Protein AF-0000000066544404 (afdb_homodimer)

Structure (mmCIF, N/CA/C/O backbone):
data_AF-0000000066544404-model_v1
#
loop_
_entity.id
_entity.type
_entity.pdbx_description
1 polymer 'LTO1 maturation factor of ABCE1'
#
loop_
_atom_site.group_PDB
_atom_site.id
_atom_site.type_symbol
_atom_site.label_atom_id
_atom_site.label_alt_id
_atom_site.label_comp_id
_atom_site.label_asym_id
_atom_site.label_entity_id
_atom_site.label_seq_id
_atom_site.pdbx_PDB_ins_code
_atom_site.Cartn_x
_atom_site.Cartn_y
_atom_site.Cartn_z
_atom_site.occupancy
_atom_site.B_iso_or_equiv
_atom_site.auth_seq_id
_atom_site.auth_comp_id
_atom_site.auth_asym_id
_atom_site.auth_atom_id
_atom_site.pdbx_PDB_model_num
ATOM 1 N N . MET A 1 1 ? -12.312 60.094 25.25 1 59.5 1 MET A N 1
ATOM 2 C CA . MET A 1 1 ? -13.148 58.938 24.984 1 59.5 1 MET A CA 1
ATOM 3 C C . MET A 1 1 ? -12.906 58.375 23.594 1 59.5 1 MET A C 1
ATOM 5 O O . MET A 1 1 ? -12.711 57.156 23.422 1 59.5 1 MET A O 1
ATOM 9 N N . ALA A 1 2 ? -12.766 59.25 22.656 1 73.56 2 ALA A N 1
ATOM 10 C CA . ALA A 1 2 ? -12.586 58.812 21.281 1 73.56 2 ALA A CA 1
ATOM 11 C C . ALA A 1 2 ? -11.188 58.281 21.047 1 73.56 2 ALA A C 1
ATOM 13 O O . ALA A 1 2 ? -11.016 57.25 20.359 1 73.56 2 ALA A O 1
ATOM 14 N N . MET A 1 3 ? -10.242 58.844 21.719 1 72.19 3 MET A N 1
ATOM 15 C CA . MET A 1 3 ? -8.852 58.438 21.531 1 72.19 3 MET A CA 1
ATOM 16 C C . MET A 1 3 ? -8.609 57.062 22.109 1 72.19 3 MET A C 1
ATOM 18 O O . MET A 1 3 ? -7.902 56.25 21.516 1 72.19 3 MET A O 1
ATOM 22 N N . GLU A 1 4 ? -9.32 56.844 23.266 1 67.94 4 GLU A N 1
ATOM 23 C CA . GLU A 1 4 ? -9.188 55.531 23.922 1 67.94 4 GLU A CA 1
ATOM 24 C C . GLU A 1 4 ? -9.781 54.438 23.062 1 67.94 4 GLU A C 1
ATOM 26 O O . GLU A 1 4 ? -9.219 53.344 22.969 1 67.94 4 GLU A O 1
ATOM 31 N N . GLN A 1 5 ? -10.859 54.781 22.438 1 73 5 GLN A N 1
ATOM 32 C CA . GLN A 1 5 ? -11.508 53.812 21.578 1 73 5 GLN A CA 1
ATOM 33 C C . GLN A 1 5 ? -10.641 53.5 20.359 1 73 5 GLN A C 1
ATOM 35 O O . GLN A 1 5 ? -10.57 52.344 19.938 1 73 5 GLN A O 1
ATOM 40 N N . ASP A 1 6 ? -9.961 54.531 19.859 1 74.56 6 ASP A N 1
ATOM 41 C CA . ASP A 1 6 ? -9.117 54.375 18.688 1 74.56 6 ASP A CA 1
ATOM 42 C C . ASP A 1 6 ? -7.926 53.469 19 1 74.56 6 ASP A C 1
ATOM 44 O O . ASP A 1 6 ? -7.582 52.594 18.203 1 74.56 6 ASP A O 1
ATOM 48 N N . ILE A 1 7 ? -7.363 53.625 20.234 1 73.19 7 ILE A N 1
ATOM 49 C CA . ILE A 1 7 ? -6.195 52.844 20.625 1 73.19 7 ILE A CA 1
ATOM 50 C C . ILE A 1 7 ? -6.602 51.375 20.859 1 73.19 7 ILE A C 1
ATOM 52 O O . ILE A 1 7 ? -5.879 50.469 20.469 1 73.19 7 ILE A O 1
ATOM 56 N N . PHE A 1 8 ? -7.809 51.219 21.469 1 74 8 PHE A N 1
ATOM 57 C CA . PHE A 1 8 ? -8.312 49.875 21.719 1 74 8 PHE A CA 1
ATOM 58 C C . PHE A 1 8 ? -8.555 49.156 20.406 1 74 8 PHE A C 1
ATOM 60 O O . PHE A 1 8 ? -8.164 47.969 20.25 1 74 8 PHE A O 1
ATOM 67 N N . ASP A 1 9 ? -9.203 49.844 19.438 1 78.06 9 ASP A N 1
ATOM 68 C CA . ASP A 1 9 ? -9.484 49.25 18.141 1 78.06 9 ASP A CA 1
ATOM 69 C C . ASP A 1 9 ? -8.188 48.875 17.422 1 78.06 9 ASP A C 1
ATOM 71 O O . ASP A 1 9 ? -8.109 47.812 16.781 1 78.06 9 ASP A O 1
ATOM 75 N N . ALA A 1 10 ? -7.188 49.75 17.531 1 74.31 10 ALA A N 1
ATOM 76 C CA . ALA A 1 10 ? -5.895 49.531 1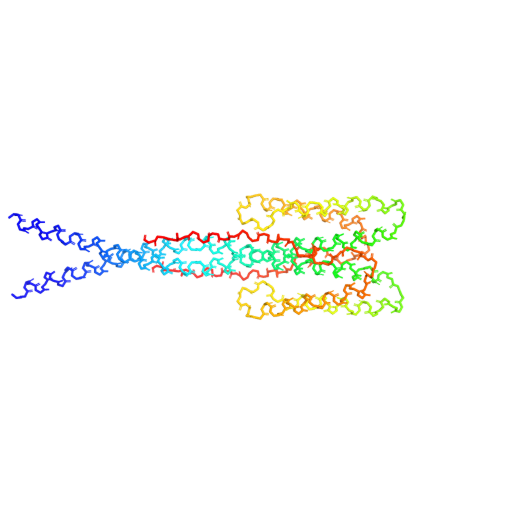6.891 1 74.31 10 ALA A CA 1
ATOM 77 C C . ALA A 1 10 ? -5.203 48.312 17.484 1 74.31 10 ALA A C 1
ATOM 79 O O . ALA A 1 10 ? -4.605 47.5 16.75 1 74.31 10 ALA A O 1
ATOM 80 N N . VAL A 1 11 ? -5.328 48.156 18.828 1 75.62 11 VAL A N 1
ATOM 81 C CA . VAL A 1 11 ? -4.691 47.031 19.531 1 75.62 11 VAL A CA 1
ATOM 82 C C . VAL A 1 11 ? -5.402 45.75 19.172 1 75.62 11 VAL A C 1
ATOM 84 O O . VAL A 1 11 ? -4.754 44.719 18.906 1 75.62 11 VAL A O 1
ATOM 87 N N . VAL A 1 12 ? -6.777 45.844 19.125 1 75.06 12 VAL A N 1
ATOM 88 C CA . VAL A 1 12 ? -7.566 44.656 18.828 1 75.06 12 VAL A CA 1
ATOM 89 C C . VAL A 1 12 ? -7.281 44.188 17.391 1 75.06 12 VAL A C 1
ATOM 91 O O . VAL A 1 12 ? -7.125 43 17.125 1 75.06 12 VAL A O 1
ATOM 94 N N . MET A 1 13 ? -7.172 45.156 16.406 1 80.38 13 MET A N 1
ATOM 95 C CA . MET A 1 13 ? -6.871 44.844 15.008 1 80.38 13 MET A CA 1
ATOM 96 C C . MET A 1 13 ? -5.484 44.219 14.875 1 80.38 13 MET A C 1
ATOM 98 O O . MET A 1 13 ? -5.285 43.281 14.086 1 80.38 13 MET A O 1
ATOM 102 N N . ALA A 1 14 ? -4.551 44.781 15.648 1 79 14 ALA A N 1
ATOM 103 C CA . ALA A 1 14 ? -3.195 44.219 15.648 1 79 14 ALA A CA 1
ATOM 104 C C . ALA A 1 14 ? -3.18 42.781 16.188 1 79 14 ALA A C 1
ATOM 106 O O . ALA A 1 14 ? -2.512 41.906 15.633 1 79 14 ALA A O 1
ATOM 107 N N . ASP A 1 15 ? -3.914 42.562 17.328 1 79 15 ASP A N 1
ATOM 108 C CA . ASP A 1 15 ? -4.016 41.219 17.938 1 79 15 ASP A CA 1
ATOM 109 C C . ASP A 1 15 ? -4.574 40.219 16.938 1 79 15 ASP A C 1
ATOM 111 O O . ASP A 1 15 ? -4.07 39.094 16.828 1 79 15 ASP A O 1
ATOM 115 N N . GLU A 1 16 ? -5.594 40.625 16.219 1 82.69 16 GLU A N 1
ATOM 116 C CA . GLU A 1 16 ? -6.195 39.75 15.219 1 82.69 16 GLU A CA 1
ATOM 117 C C . GLU A 1 16 ? -5.211 39.438 14.094 1 82.69 16 GLU A C 1
ATOM 119 O O . GLU A 1 16 ? -5.16 38.312 13.602 1 82.69 16 GLU A O 1
ATOM 124 N N . ARG A 1 17 ? -4.496 40.469 13.648 1 83.25 17 ARG A N 1
ATOM 125 C CA . ARG A 1 17 ? -3.51 40.281 12.586 1 83.25 17 ARG A CA 1
ATOM 126 C C . ARG A 1 17 ? -2.412 39.344 13.031 1 83.25 17 ARG A C 1
ATOM 128 O O . ARG A 1 17 ? -2.025 38.438 12.273 1 83.25 17 ARG A O 1
ATOM 135 N N . PHE A 1 18 ? -1.938 39.5 14.305 1 83.62 18 PHE A N 1
ATOM 136 C CA . PHE A 1 18 ? -0.887 38.625 14.82 1 83.62 18 PHE A CA 1
ATOM 137 C C . PHE A 1 18 ? -1.399 37.219 15.008 1 83.62 18 PHE A C 1
ATOM 139 O O . PHE A 1 18 ? -0.676 36.25 14.75 1 83.62 18 PHE A O 1
ATOM 146 N N . HIS A 1 19 ? -2.605 37.219 15.586 1 88 19 HIS A N 1
ATOM 147 C CA . HIS A 1 19 ? -3.223 35.875 15.672 1 88 19 HIS A CA 1
ATOM 148 C C . HIS A 1 19 ? -3.289 35.219 14.305 1 88 19 HIS A C 1
ATOM 150 O O . HIS A 1 19 ? -2.967 34.031 14.172 1 88 19 HIS A O 1
ATOM 156 N N . GLY A 1 20 ? -3.752 35.938 13.211 1 90.44 20 GLY A N 1
ATOM 157 C CA . GLY A 1 20 ? -3.857 35.406 11.859 1 90.44 20 GLY A CA 1
ATOM 158 C C . GLY A 1 20 ? -2.527 34.938 11.289 1 90.44 20 GLY A C 1
ATOM 159 O O . GLY A 1 20 ? -2.447 33.875 10.664 1 90.44 20 GLY A O 1
ATOM 160 N N . GLU A 1 21 ? -1.491 35.812 11.492 1 88.5 21 GLU A N 1
ATOM 161 C CA . GLU A 1 21 ? -0.153 35.438 11.047 1 88.5 21 GLU A CA 1
ATOM 162 C C . GLU A 1 21 ? 0.321 34.156 11.727 1 88.5 21 GLU A C 1
ATOM 164 O O . GLU A 1 21 ? 0.878 33.281 11.078 1 88.5 21 GLU A O 1
ATOM 169 N N . GLY A 1 22 ? 0.165 34.125 13.094 1 88.75 22 GLY A N 1
ATOM 170 C CA . GLY A 1 22 ? 0.485 32.906 13.828 1 88.75 22 GLY A CA 1
ATOM 171 C C . GLY A 1 22 ? -0.279 31.703 13.336 1 88.75 22 GLY A C 1
ATOM 172 O O . GLY A 1 22 ? 0.3 30.625 13.164 1 88.75 22 GLY A O 1
ATOM 173 N N . TYR A 1 23 ? -1.589 31.875 13.148 1 91.69 23 TYR A N 1
ATOM 174 C CA . TYR A 1 23 ? -2.434 30.797 12.641 1 91.69 23 TYR A CA 1
ATOM 175 C C . TYR A 1 23 ? -1.904 30.266 11.32 1 91.69 23 TYR A C 1
ATOM 177 O O . TYR A 1 23 ? -1.785 29.047 11.133 1 91.69 23 TYR A O 1
ATOM 185 N N . GLN A 1 24 ? -1.574 31.109 10.344 1 92.25 24 GLN A N 1
ATOM 186 C CA . GLN A 1 24 ? -1.102 30.719 9.016 1 92.25 24 GLN A CA 1
ATOM 187 C C . GLN A 1 24 ? 0.23 29.984 9.109 1 92.25 24 GLN A C 1
ATOM 189 O O . GLN A 1 24 ? 0.432 28.969 8.43 1 92.25 24 GLN A O 1
ATOM 194 N N . GLU A 1 25 ? 1.127 30.547 9.898 1 91.38 25 GLU A N 1
ATOM 195 C CA . GLU A 1 25 ? 2.412 29.891 10.109 1 91.38 25 GLU A CA 1
ATOM 196 C C . GLU A 1 25 ? 2.225 28.5 10.703 1 91.38 25 GLU A C 1
ATOM 198 O O . GLU A 1 25 ? 2.834 27.531 10.242 1 91.38 25 GLU A O 1
ATOM 203 N N . GLY A 1 26 ? 1.441 28.406 11.758 1 90.75 26 GLY A N 1
ATOM 204 C CA . GLY A 1 26 ? 1.146 27.125 12.367 1 90.75 26 GLY A CA 1
ATOM 205 C C . GLY A 1 26 ? 0.49 26.156 11.406 1 90.75 26 GLY A C 1
ATOM 206 O O . GLY A 1 26 ? 0.857 24.969 11.359 1 90.75 26 GLY A O 1
ATOM 207 N N . TYR A 1 27 ? -0.433 26.656 10.703 1 91.88 27 TYR A N 1
ATOM 208 C CA . TYR A 1 27 ? -1.156 25.828 9.742 1 91.88 27 TYR A CA 1
ATOM 209 C C . TYR A 1 27 ? -0.207 25.234 8.711 1 91.88 27 TYR A C 1
ATOM 211 O O . TYR A 1 27 ? -0.283 24.031 8.406 1 91.88 27 TYR A O 1
ATOM 219 N N . GLU A 1 28 ? 0.674 26 8.102 1 92.69 28 GLU A N 1
ATOM 220 C CA . GLU A 1 28 ? 1.61 25.531 7.074 1 92.69 28 GLU A CA 1
ATOM 221 C C . GLU A 1 28 ? 2.572 24.5 7.633 1 92.69 28 GLU A C 1
ATOM 223 O O . GLU A 1 28 ? 2.797 23.453 7.012 1 92.69 28 GLU A O 1
ATOM 228 N N . GLU A 1 29 ? 3.094 24.797 8.789 1 91.56 29 GLU A N 1
ATOM 229 C CA . GLU A 1 29 ? 4.012 23.844 9.414 1 91.56 29 GLU A CA 1
ATOM 230 C C . GLU A 1 29 ? 3.293 22.562 9.812 1 91.56 29 GLU A C 1
ATOM 232 O O . GLU A 1 29 ? 3.803 21.453 9.586 1 91.56 29 GLU A O 1
ATOM 237 N N . GLY A 1 30 ? 2.164 22.734 10.445 1 89.69 30 GLY A N 1
ATOM 238 C CA . GLY A 1 30 ? 1.372 21.562 10.805 1 89.69 30 GLY A CA 1
ATOM 239 C C . GLY A 1 30 ? 0.978 20.719 9.617 1 89.69 30 GLY A C 1
ATOM 240 O O . GLY A 1 30 ? 1.085 19.5 9.656 1 89.69 30 GLY A O 1
ATOM 241 N N . SER A 1 31 ? 0.561 21.422 8.625 1 91.75 31 SER A N 1
ATOM 242 C CA . SER A 1 31 ? 0.156 20.719 7.402 1 91.75 31 SER A CA 1
ATOM 243 C C . SER A 1 31 ? 1.315 19.938 6.801 1 91.75 31 SER A C 1
ATOM 245 O O . SER A 1 31 ? 1.154 18.781 6.422 1 91.75 31 SER A O 1
ATOM 247 N N . SER A 1 32 ? 2.438 20.578 6.703 1 92.38 32 SER A N 1
ATOM 248 C CA . SER A 1 32 ? 3.613 19.953 6.109 1 92.38 32 SER A CA 1
ATOM 249 C C . SER A 1 32 ? 4.031 18.703 6.891 1 92.38 32 SER A C 1
ATOM 251 O O . SER A 1 32 ? 4.242 17.641 6.309 1 92.38 32 SER A O 1
ATOM 253 N N . LEU A 1 33 ? 4.047 18.797 8.156 1 90.31 33 LEU A N 1
ATOM 254 C CA . LEU A 1 33 ? 4.434 17.672 9.008 1 90.31 33 LEU A CA 1
ATOM 255 C C . 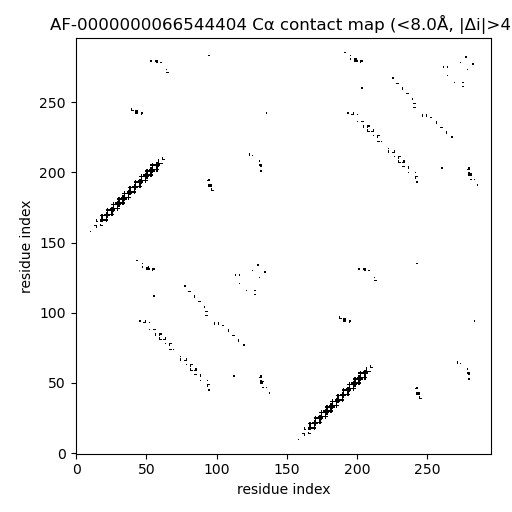LEU A 1 33 ? 3.357 16.594 8.992 1 90.31 33 LEU A C 1
ATOM 257 O O . LEU A 1 33 ? 3.672 15.406 8.977 1 90.31 33 LEU A O 1
ATOM 261 N N . GLY A 1 34 ? 2.166 17.094 9.055 1 89.62 34 GLY A N 1
ATOM 262 C CA . GLY A 1 34 ? 1.053 16.156 8.992 1 89.62 34 GLY A CA 1
ATOM 263 C C . GLY A 1 34 ? 1.04 15.328 7.723 1 89.62 34 GLY A C 1
ATOM 264 O O . GLY A 1 34 ? 0.81 14.117 7.766 1 89.62 34 GLY A O 1
ATOM 265 N N . ILE A 1 35 ? 1.286 15.93 6.648 1 90.19 35 ILE A N 1
ATOM 266 C CA . ILE A 1 35 ? 1.298 15.25 5.359 1 90.19 35 ILE A CA 1
ATOM 267 C C . ILE A 1 35 ? 2.365 14.156 5.363 1 90.19 35 ILE A C 1
ATOM 269 O O . ILE A 1 35 ? 2.113 13.031 4.922 1 90.19 35 ILE A O 1
ATOM 273 N N . VAL A 1 36 ? 3.539 14.469 5.84 1 90.44 36 VAL A N 1
ATOM 274 C CA . VAL A 1 36 ? 4.648 13.523 5.875 1 90.44 36 VAL A CA 1
ATOM 275 C C . VAL A 1 36 ? 4.297 12.344 6.777 1 90.44 36 VAL A C 1
ATOM 277 O O . VAL A 1 36 ? 4.488 11.188 6.402 1 90.44 36 VAL A O 1
ATOM 280 N N . GLU A 1 37 ? 3.801 12.68 7.887 1 89.31 37 GLU A N 1
ATOM 281 C CA . GLU A 1 37 ? 3.4 11.633 8.828 1 89.31 37 GLU A CA 1
ATOM 282 C C . GLU A 1 37 ? 2.295 10.766 8.234 1 89.31 37 GLU A C 1
ATOM 284 O O . GLU A 1 37 ? 2.365 9.531 8.305 1 89.31 37 GLU A O 1
ATOM 289 N N . GLY A 1 38 ? 1.308 11.359 7.727 1 89.88 38 GLY A N 1
ATOM 290 C CA . GLY A 1 38 ? 0.218 10.633 7.094 1 89.88 38 GLY A CA 1
ATOM 291 C C . GLY A 1 38 ? 0.676 9.742 5.953 1 89.88 38 GLY A C 1
ATOM 292 O O . GLY A 1 38 ? 0.226 8.602 5.828 1 89.88 38 GLY A O 1
ATOM 293 N N . LYS A 1 39 ? 1.52 10.266 5.207 1 91.19 39 LYS A N 1
ATOM 294 C CA . LYS A 1 39 ? 2.039 9.523 4.066 1 91.19 39 LYS A CA 1
ATOM 295 C C . LYS A 1 39 ? 2.738 8.242 4.512 1 91.19 39 LYS A C 1
ATOM 297 O O . LYS A 1 39 ? 2.533 7.176 3.926 1 91.19 39 LYS A O 1
ATOM 302 N N . GLN A 1 40 ? 3.572 8.344 5.527 1 90.31 40 GLN A N 1
ATOM 303 C CA . GLN A 1 40 ? 4.309 7.188 6.027 1 90.31 40 GLN A CA 1
ATOM 304 C C . GLN A 1 40 ? 3.359 6.109 6.547 1 90.31 40 GLN A C 1
ATOM 306 O O . GLN A 1 40 ? 3.516 4.93 6.227 1 90.31 40 GLN A O 1
ATOM 311 N N . TYR A 1 41 ? 2.412 6.578 7.293 1 88.56 41 TYR A N 1
ATOM 312 C CA . TYR A 1 41 ? 1.413 5.645 7.797 1 88.56 41 TYR A CA 1
ATOM 313 C C . TYR A 1 41 ? 0.63 5.016 6.648 1 88.56 41 TYR A C 1
ATOM 315 O O . TYR A 1 41 ? 0.382 3.805 6.648 1 88.56 41 TYR A O 1
ATOM 323 N N . GLY A 1 42 ? 0.26 5.773 5.727 1 90.5 42 GLY A N 1
ATOM 324 C CA . GLY A 1 42 ? -0.515 5.309 4.586 1 90.5 42 GLY A CA 1
ATOM 325 C C . GLY A 1 42 ? 0.221 4.289 3.74 1 90.5 42 GLY A C 1
ATOM 326 O O . GLY A 1 42 ? -0.351 3.266 3.354 1 90.5 42 GLY A O 1
ATOM 327 N N . VAL A 1 43 ? 1.432 4.605 3.469 1 90.94 43 VAL A N 1
ATOM 328 C CA . VAL A 1 43 ? 2.24 3.707 2.65 1 90.94 43 VAL A CA 1
ATOM 329 C C . VAL A 1 43 ? 2.279 2.32 3.291 1 90.94 43 VAL A C 1
ATOM 331 O O . VAL A 1 43 ? 2.104 1.31 2.605 1 90.94 43 VAL A O 1
ATOM 334 N N . LEU A 1 44 ? 2.453 2.266 4.535 1 89.25 44 LEU A N 1
ATOM 335 C CA . LEU A 1 44 ? 2.535 1.001 5.258 1 89.25 44 LEU A CA 1
ATOM 336 C C . LEU A 1 44 ? 1.221 0.236 5.164 1 89.25 44 LEU A C 1
ATOM 338 O O . LEU A 1 44 ? 1.209 -0.948 4.82 1 89.25 44 LEU A O 1
ATOM 342 N N . HIS A 1 45 ? 0.196 0.917 5.418 1 89.06 45 HIS A N 1
ATOM 343 C CA . HIS A 1 45 ? -1.118 0.283 5.391 1 89.06 45 HIS A CA 1
ATOM 344 C C . HIS A 1 45 ? -1.479 -0.174 3.982 1 89.06 45 HIS A C 1
ATOM 346 O O . HIS A 1 45 ? -1.962 -1.294 3.793 1 89.06 45 HIS A O 1
ATOM 352 N N . GLY A 1 46 ? -1.263 0.618 3.053 1 90 46 GLY A N 1
ATOM 353 C CA . GLY A 1 46 ? -1.537 0.282 1.666 1 90 46 GLY A CA 1
ATOM 354 C C . GLY A 1 46 ? -0.722 -0.894 1.164 1 90 46 GLY A C 1
ATOM 355 O O . GLY A 1 46 ? -1.25 -1.778 0.486 1 90 46 GLY A O 1
ATOM 356 N N . ALA A 1 47 ? 0.526 -0.862 1.506 1 90.69 47 ALA A N 1
ATOM 357 C CA . ALA A 1 47 ? 1.413 -1.937 1.068 1 90.69 47 ALA A CA 1
ATOM 358 C C . ALA A 1 47 ? 0.958 -3.283 1.623 1 90.69 47 ALA A C 1
ATOM 360 O O . ALA A 1 47 ? 1.033 -4.305 0.933 1 90.69 47 ALA A O 1
ATOM 361 N N . LYS A 1 48 ? 0.476 -3.289 2.756 1 89.56 48 LYS A N 1
ATOM 362 C CA . LYS A 1 48 ? 0.018 -4.52 3.393 1 89.56 48 LYS A CA 1
ATOM 363 C C . LYS A 1 48 ? -1.181 -5.109 2.654 1 89.56 48 LYS A C 1
ATOM 365 O O . LYS A 1 48 ? -1.178 -6.285 2.295 1 89.56 48 LYS A O 1
ATOM 370 N N . ILE A 1 49 ? -2.117 -4.273 2.488 1 89.94 49 ILE A N 1
ATOM 371 C CA . ILE A 1 49 ? -3.332 -4.719 1.816 1 89.94 49 ILE A CA 1
ATOM 372 C C . ILE A 1 49 ? -3.023 -5.051 0.357 1 89.94 49 ILE A C 1
ATOM 374 O O . ILE A 1 49 ? -3.443 -6.09 -0.153 1 89.94 49 ILE A O 1
ATOM 378 N N . GLY A 1 50 ? -2.285 -4.184 -0.259 1 90.25 50 GLY A N 1
ATOM 379 C CA . GLY A 1 50 ? -1.905 -4.406 -1.646 1 90.25 50 GLY A CA 1
ATOM 380 C C . GLY A 1 50 ? -1.146 -5.703 -1.855 1 90.25 50 GLY A C 1
ATOM 381 O O . GLY A 1 50 ? -1.437 -6.453 -2.787 1 90.25 50 GLY A O 1
ATOM 382 N N . SER A 1 51 ? -0.196 -5.918 -1.013 1 90.62 51 SER A N 1
ATOM 383 C CA . SER A 1 51 ? 0.613 -7.125 -1.151 1 90.62 51 SER A CA 1
ATOM 384 C C . SER A 1 51 ? -0.237 -8.383 -1.002 1 90.62 51 SER A C 1
ATOM 386 O O . SER A 1 51 ? -0.023 -9.367 -1.707 1 90.62 51 SER A O 1
ATOM 388 N N . GLU A 1 52 ? -1.161 -8.43 -0.115 1 88.94 52 GLU A N 1
ATOM 389 C CA . GLU A 1 52 ? -2.053 -9.57 0.085 1 88.94 52 GLU A CA 1
ATOM 390 C C . GLU A 1 52 ? -2.9 -9.828 -1.155 1 88.94 52 GLU A C 1
ATOM 392 O O . GLU A 1 52 ? -2.945 -10.953 -1.656 1 88.94 52 GLU A O 1
ATOM 397 N N . ILE A 1 53 ? -3.514 -8.766 -1.626 1 90.25 53 ILE A N 1
ATOM 398 C CA . ILE A 1 53 ? -4.371 -8.875 -2.803 1 90.25 53 ILE A CA 1
ATOM 399 C C . ILE A 1 53 ? -3.533 -9.289 -4.012 1 90.25 53 ILE A C 1
ATOM 401 O O . ILE A 1 53 ? -3.955 -10.141 -4.801 1 90.25 53 ILE A O 1
ATOM 405 N N . GLY A 1 54 ? -2.381 -8.664 -4.133 1 90.19 54 GLY A N 1
ATOM 406 C CA . GLY A 1 54 ? -1.482 -9.047 -5.211 1 90.19 54 GLY A CA 1
ATOM 407 C C . GLY A 1 54 ? -1.079 -10.516 -5.16 1 90.19 54 GLY A C 1
ATOM 408 O O . GLY A 1 54 ? -1.018 -11.18 -6.191 1 90.19 5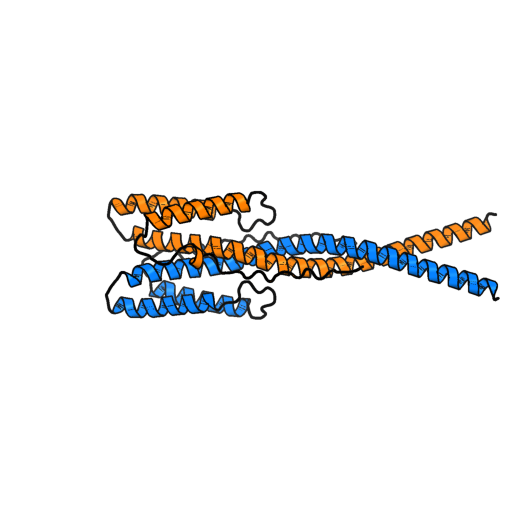4 GLY A O 1
ATOM 409 N N . CYS A 1 55 ? -0.803 -10.945 -3.982 1 89.25 55 CYS A N 1
ATOM 410 C CA . CYS A 1 55 ? -0.421 -12.344 -3.809 1 89.25 55 CYS A CA 1
ATOM 411 C C . CYS A 1 55 ? -1.531 -13.273 -4.281 1 89.25 55 CYS A C 1
ATOM 413 O O . CYS A 1 55 ? -1.271 -14.242 -4.992 1 89.25 55 CYS A O 1
ATOM 415 N N . TYR A 1 56 ? -2.758 -12.984 -3.902 1 88.31 56 TYR A N 1
ATOM 416 C CA . TYR A 1 56 ? -3.893 -13.789 -4.352 1 88.31 56 TYR A CA 1
ATOM 417 C C . TYR A 1 56 ? -4.012 -13.758 -5.871 1 88.31 56 TYR A C 1
ATOM 419 O O . TYR A 1 56 ? -4.23 -14.797 -6.5 1 88.31 56 TYR A O 1
ATOM 427 N N . ARG A 1 57 ? -3.881 -12.656 -6.391 1 88 57 ARG A N 1
ATOM 428 C CA . ARG A 1 57 ? -4 -12.477 -7.832 1 88 57 ARG A CA 1
ATOM 429 C C . ARG A 1 57 ? -2.902 -13.234 -8.57 1 88 57 ARG A C 1
ATOM 431 O O . ARG A 1 57 ? -3.176 -13.938 -9.547 1 88 57 ARG A O 1
ATOM 438 N N . GLY A 1 58 ? -1.641 -13 -8.102 1 87.81 58 GLY A N 1
ATOM 439 C CA . GLY A 1 58 ? -0.544 -13.734 -8.711 1 87.81 58 GLY A CA 1
ATOM 440 C C . GLY A 1 58 ? -0.712 -15.242 -8.625 1 87.81 58 GLY A C 1
ATOM 441 O O . GLY A 1 58 ? -0.455 -15.953 -9.602 1 87.81 58 GLY A O 1
ATOM 442 N N . PHE A 1 59 ? -1.151 -15.648 -7.531 1 86.88 59 PHE A N 1
ATOM 443 C CA . PHE A 1 59 ? -1.393 -17.078 -7.312 1 86.88 59 PHE A CA 1
ATOM 444 C C . PHE A 1 59 ? -2.465 -17.594 -8.258 1 86.88 59 PHE A C 1
ATOM 446 O O . PHE A 1 59 ? -2.289 -18.625 -8.898 1 86.88 59 PHE A O 1
ATOM 453 N N . ALA A 1 60 ? -3.551 -16.891 -8.305 1 86.56 60 ALA A N 1
ATOM 454 C CA . ALA A 1 60 ? -4.668 -17.281 -9.148 1 86.56 60 ALA A CA 1
ATOM 455 C C . ALA A 1 60 ? -4.27 -17.281 -10.625 1 86.56 60 ALA A C 1
ATOM 457 O O . ALA A 1 60 ? -4.652 -18.172 -11.383 1 86.56 60 ALA A O 1
ATOM 458 N N . LEU A 1 61 ? -3.523 -16.328 -11.016 1 85.44 61 LEU A N 1
ATOM 459 C CA . LEU A 1 61 ? -3.094 -16.219 -12.406 1 85.44 61 LEU A CA 1
ATOM 460 C C . LEU A 1 61 ? -2.16 -17.375 -12.773 1 85.44 61 LEU A C 1
ATOM 462 O O . LEU A 1 61 ? -2.258 -17.922 -13.875 1 85.44 61 LEU A O 1
ATOM 466 N N . ALA A 1 62 ? -1.262 -17.672 -11.867 1 83.94 62 ALA A N 1
ATOM 467 C CA . ALA A 1 62 ? -0.374 -18.812 -12.109 1 83.94 62 ALA A CA 1
ATOM 468 C C . ALA A 1 62 ? -1.166 -20.109 -12.258 1 83.94 62 ALA A C 1
ATOM 470 O O . ALA A 1 62 ? -0.896 -20.906 -13.156 1 83.94 62 ALA A O 1
ATOM 471 N N . TRP A 1 63 ? -2.131 -20.266 -11.516 1 81.19 63 TRP A N 1
ATOM 472 C CA . TRP A 1 63 ? -2.971 -21.453 -11.562 1 81.19 63 TRP A CA 1
ATOM 473 C C . TRP A 1 63 ? -3.789 -21.484 -12.852 1 81.19 63 TRP A C 1
ATOM 475 O O . TRP A 1 63 ? -3.945 -22.547 -13.469 1 81.19 63 TRP A O 1
ATOM 485 N N . LYS A 1 64 ? -4.285 -20.391 -13.117 1 83.44 64 LYS A N 1
ATOM 486 C CA . LYS A 1 64 ? -5.043 -20.297 -14.367 1 83.44 64 LYS A CA 1
ATOM 487 C C . LYS A 1 64 ? -4.199 -20.734 -15.555 1 83.44 64 LYS A C 1
ATOM 489 O O . LYS A 1 64 ? -4.684 -21.453 -16.438 1 83.44 64 LYS A O 1
ATOM 494 N N . CYS A 1 65 ? -3 -20.297 -15.594 1 78.94 65 CYS A N 1
ATOM 495 C CA . CYS A 1 65 ? -2.088 -20.672 -16.672 1 78.94 65 CYS A CA 1
ATOM 496 C C . CYS A 1 65 ? -1.823 -22.172 -16.672 1 78.94 65 CYS A C 1
ATOM 498 O O . CYS A 1 65 ? -1.76 -22.781 -17.75 1 78.94 65 CYS A O 1
ATOM 500 N N . LEU A 1 66 ? -1.741 -22.781 -15.594 1 74.88 66 LEU A N 1
ATOM 501 C CA . LEU A 1 66 ? -1.438 -24.203 -15.469 1 74.88 66 LEU A CA 1
ATOM 502 C C . LEU A 1 66 ? -2.633 -25.047 -15.883 1 74.88 66 LEU A C 1
ATOM 504 O O . LEU A 1 66 ? -2.469 -26.078 -16.547 1 74.88 66 LEU A O 1
ATOM 508 N N . LEU A 1 67 ? -3.768 -24.594 -15.445 1 77.31 67 LEU A N 1
ATOM 509 C CA . LEU A 1 67 ? -4.984 -25.328 -15.758 1 77.31 67 LEU A CA 1
ATOM 510 C C . LEU A 1 67 ? -5.328 -25.219 -17.234 1 77.31 67 LEU A C 1
ATOM 512 O O . LEU A 1 67 ? -5.941 -26.125 -17.812 1 77.31 67 LEU A O 1
ATOM 516 N N . HIS A 1 68 ? -5.035 -24.078 -17.766 1 75.12 68 HIS A N 1
ATOM 517 C CA . HIS A 1 68 ? -5.297 -23.891 -19.188 1 75.12 68 HIS A CA 1
ATOM 518 C C . HIS A 1 68 ? -4.477 -24.859 -20.031 1 75.12 68 HIS A C 1
ATOM 520 O O . HIS A 1 68 ? -4.918 -25.297 -21.094 1 75.12 68 HIS A O 1
ATOM 526 N N . SER A 1 69 ? -3.334 -25.188 -19.484 1 67.5 69 SER A N 1
ATOM 527 C CA . SER A 1 69 ? -2.486 -26.109 -20.234 1 67.5 69 SER A CA 1
ATOM 528 C C . SER A 1 69 ? -2.98 -27.547 -20.125 1 67.5 69 SER A C 1
ATOM 530 O O . SER A 1 69 ? -2.617 -28.406 -20.938 1 67.5 69 SER A O 1
ATOM 532 N N . GLY A 1 70 ? -3.939 -27.812 -19.172 1 62.5 70 GLY A N 1
ATOM 533 C CA . GLY A 1 70 ? -4.383 -29.188 -18.969 1 62.5 70 GLY A CA 1
ATOM 534 C C . GLY A 1 70 ? -5.809 -29.422 -19.438 1 62.5 70 GLY A C 1
ATOM 535 O O . GLY A 1 70 ? -6.609 -28.484 -19.5 1 62.5 70 GLY A O 1
ATOM 536 N N . ALA A 1 71 ? -6.148 -30.344 -20.359 1 59.53 71 ALA A N 1
ATOM 537 C CA . ALA A 1 71 ? -7.344 -30.625 -21.141 1 59.53 71 ALA A CA 1
ATOM 538 C C . ALA A 1 71 ? -8.375 -31.391 -20.312 1 59.53 71 ALA A C 1
ATOM 540 O O . ALA A 1 71 ? -9.508 -31.594 -20.766 1 59.53 71 ALA A O 1
ATOM 541 N N . GLY A 1 72 ? -8.266 -31.703 -19.016 1 61.06 72 GLY A N 1
ATOM 542 C CA . GLY A 1 72 ? -9.273 -32.625 -18.547 1 61.06 72 GLY A CA 1
ATOM 543 C C . GLY A 1 72 ? -10.461 -31.953 -17.891 1 61.06 72 GLY A C 1
ATOM 544 O O . GLY A 1 72 ? -10.438 -30.75 -17.656 1 61.06 72 GLY A O 1
ATOM 545 N N . GLU A 1 73 ? -11.727 -32.562 -18 1 61.34 73 GLU A N 1
ATOM 546 C CA . GLU A 1 73 ? -12.992 -32.094 -17.438 1 61.34 73 GLU A CA 1
ATOM 547 C C . GLU A 1 73 ? -12.789 -31.5 -16.047 1 61.34 73 GLU A C 1
ATOM 549 O O . GLU A 1 73 ? -13.344 -30.453 -15.734 1 61.34 73 GLU A O 1
ATOM 554 N N . LYS A 1 74 ? -12.164 -32.219 -15.062 1 63.5 74 LYS A N 1
ATOM 555 C CA . LYS A 1 74 ? -11.875 -31.734 -13.711 1 63.5 74 LYS A CA 1
ATOM 556 C C . LYS A 1 74 ? -11.125 -30.406 -13.75 1 63.5 74 LYS A C 1
ATOM 558 O O . LYS A 1 74 ? -11.367 -29.531 -12.914 1 63.5 74 LYS A O 1
ATOM 563 N N . GLU A 1 75 ? -10.539 -30.078 -14.789 1 71.25 75 GLU A N 1
ATOM 564 C CA . GLU A 1 75 ? -9.766 -28.859 -14.961 1 71.25 75 GLU A CA 1
ATOM 565 C C . GLU A 1 75 ? -10.672 -27.672 -15.312 1 71.25 75 GLU A C 1
ATOM 567 O O . GLU A 1 75 ? -10.383 -26.531 -14.953 1 71.25 75 GLU A O 1
ATOM 572 N N . SER A 1 76 ? -11.875 -28.188 -15.688 1 78.81 76 SER A N 1
ATOM 573 C CA . SER A 1 76 ? -12.797 -27.125 -16.062 1 78.81 76 SER A CA 1
ATOM 574 C C . SER A 1 76 ? -13.406 -26.453 -14.836 1 78.81 76 SER A C 1
ATOM 576 O O . SER A 1 76 ? -13.547 -25.234 -14.797 1 78.81 76 SER A O 1
ATOM 578 N N . ARG A 1 77 ? -13.797 -27.281 -13.805 1 80.81 77 ARG A N 1
ATOM 579 C CA . ARG A 1 77 ? -14.367 -26.719 -12.586 1 80.81 77 ARG A CA 1
ATOM 580 C C . ARG A 1 77 ? -13.352 -25.859 -11.85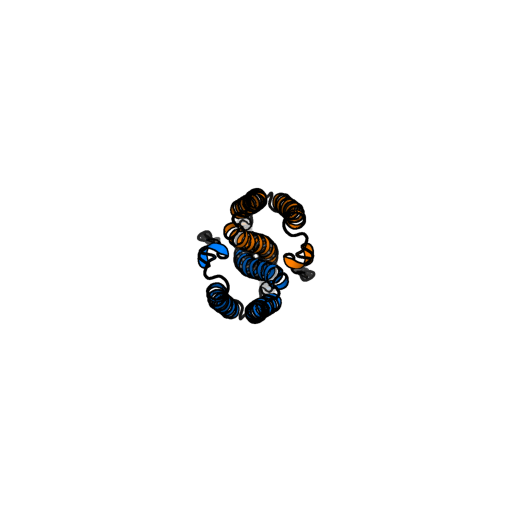9 1 80.81 77 ARG A C 1
ATOM 582 O O . ARG A 1 77 ? -13.68 -24.766 -11.383 1 80.81 77 ARG A O 1
ATOM 589 N N . LYS A 1 78 ? -12.156 -26.297 -11.703 1 81.19 78 LYS A N 1
ATOM 590 C CA . LYS A 1 78 ? -11.078 -25.547 -11.07 1 81.19 78 LYS A CA 1
ATOM 591 C C . LYS A 1 78 ? -10.812 -24.219 -11.805 1 81.19 78 LYS A C 1
ATOM 593 O O . LYS A 1 78 ? -10.555 -23.203 -11.18 1 81.19 78 LYS A O 1
ATOM 598 N N . MET A 1 79 ? -10.961 -24.312 -13.102 1 86.25 79 MET A N 1
ATOM 599 C CA . MET A 1 79 ? -10.758 -23.125 -13.93 1 86.25 79 MET A CA 1
ATOM 600 C C . MET A 1 79 ? -11.82 -22.078 -13.625 1 86.25 79 MET A C 1
ATOM 602 O O . MET A 1 79 ? -11.508 -20.891 -13.516 1 86.25 79 MET A O 1
ATOM 606 N N . LYS A 1 80 ? -13.023 -22.516 -13.484 1 87.81 80 LYS A N 1
ATOM 607 C CA . LYS A 1 80 ? -14.117 -21.594 -13.203 1 87.81 80 LYS A CA 1
ATOM 608 C C . LYS A 1 80 ? -13.914 -20.906 -11.852 1 87.81 80 LYS A C 1
ATOM 610 O O . LYS A 1 80 ? -14.164 -19.703 -11.719 1 87.81 80 LYS A O 1
ATOM 615 N N . VAL A 1 81 ? -13.469 -21.641 -10.883 1 85.5 81 VAL A N 1
ATOM 616 C CA . VAL A 1 81 ? -13.234 -21.125 -9.539 1 85.5 81 VAL A CA 1
ATOM 617 C C . VAL A 1 81 ? -12.109 -20.094 -9.562 1 85.5 81 VAL A C 1
ATOM 619 O O . VAL A 1 81 ? -12.227 -19.016 -8.977 1 85.5 81 VAL A O 1
ATOM 622 N N . VAL A 1 82 ? -11.055 -20.422 -10.258 1 86.38 82 VAL A N 1
ATOM 623 C CA . VAL A 1 82 ? -9.898 -19.531 -10.352 1 86.38 82 VAL A CA 1
ATOM 624 C C . VAL A 1 82 ? -10.281 -18.266 -11.102 1 86.38 82 VAL A C 1
ATOM 626 O O . VAL A 1 82 ? -9.898 -17.156 -10.703 1 86.38 82 VAL A O 1
ATOM 629 N N . GLU A 1 83 ? -11.008 -18.391 -12.117 1 88.75 83 GLU A N 1
ATOM 630 C CA . GLU A 1 83 ? -11.445 -17.234 -12.898 1 88.75 83 GLU A CA 1
ATOM 631 C C . GLU A 1 83 ? -12.375 -16.344 -12.078 1 88.75 83 GLU A C 1
ATOM 633 O O . GLU A 1 83 ? -12.32 -15.109 -12.188 1 88.75 83 GLU A O 1
ATOM 638 N N . ALA A 1 84 ? -13.242 -16.938 -11.289 1 89.56 84 ALA A N 1
ATOM 639 C CA . ALA A 1 84 ? -14.109 -16.172 -10.398 1 89.56 84 ALA A CA 1
ATOM 640 C C . ALA A 1 84 ? -13.289 -15.375 -9.383 1 89.56 84 ALA A C 1
ATOM 642 O O . ALA A 1 84 ? -13.586 -14.203 -9.117 1 89.56 84 ALA A O 1
ATOM 643 N N . LEU A 1 85 ? -12.281 -16 -8.891 1 88.5 85 LEU A N 1
ATOM 644 C CA . LEU A 1 85 ? -11.398 -15.328 -7.941 1 88.5 85 LEU A CA 1
ATOM 645 C C . LEU A 1 85 ? -10.656 -14.172 -8.609 1 88.5 85 LEU A C 1
ATOM 647 O O . LEU A 1 85 ? -10.539 -13.086 -8.031 1 88.5 85 LEU A O 1
ATOM 651 N N . ILE A 1 86 ? -10.188 -14.383 -9.789 1 88.12 86 ILE A N 1
ATOM 652 C CA . ILE A 1 86 ? -9.469 -13.344 -10.531 1 88.12 86 ILE A CA 1
ATOM 653 C C . ILE A 1 86 ? -10.391 -12.156 -10.773 1 88.12 86 ILE A C 1
ATOM 655 O O . ILE A 1 86 ? -9.984 -11 -10.609 1 88.12 86 ILE A O 1
ATOM 659 N N . THR A 1 87 ? -11.617 -12.484 -11.133 1 89.69 87 THR A N 1
ATOM 660 C CA . THR A 1 87 ? -12.594 -11.43 -11.375 1 89.69 87 THR A CA 1
ATOM 661 C C . THR A 1 87 ? -12.867 -10.641 -10.102 1 89.69 87 THR A C 1
ATOM 663 O O . THR A 1 87 ? -12.922 -9.414 -10.125 1 89.69 87 THR A O 1
ATOM 666 N N . LEU A 1 88 ? -13.008 -11.336 -9.055 1 90.12 88 LEU A N 1
ATOM 667 C CA . LEU A 1 88 ? -13.234 -10.703 -7.758 1 90.12 88 LEU A CA 1
ATOM 668 C C . LEU A 1 88 ? -12.078 -9.781 -7.387 1 90.12 88 LEU A C 1
ATOM 670 O O . LEU A 1 88 ? -12.289 -8.656 -6.93 1 90.12 88 LEU A O 1
ATOM 674 N N . LEU A 1 89 ? -10.93 -10.219 -7.586 1 89.56 89 LEU A N 1
ATOM 675 C CA . LEU A 1 89 ? -9.727 -9.461 -7.242 1 89.56 89 LEU A CA 1
ATOM 676 C C . LEU A 1 89 ? -9.578 -8.242 -8.148 1 89.56 89 LEU A C 1
ATOM 678 O O . LEU A 1 89 ? -9.133 -7.184 -7.699 1 89.56 89 LEU A O 1
ATOM 682 N N . GLN A 1 90 ? -9.93 -8.344 -9.359 1 85.62 90 GLN A N 1
ATOM 683 C CA . GLN A 1 90 ? -9.828 -7.246 -10.32 1 85.62 90 GLN A CA 1
ATOM 684 C C . GLN A 1 90 ? -10.859 -6.164 -10.031 1 85.62 90 GLN A C 1
ATOM 686 O O . GLN A 1 90 ? -10.609 -4.98 -10.266 1 85.62 90 GLN A O 1
ATOM 691 N N . ASP A 1 91 ? -11.945 -6.578 -9.508 1 88.31 91 ASP A N 1
ATOM 692 C CA . ASP A 1 91 ? -13.039 -5.641 -9.242 1 88.31 91 ASP A CA 1
ATOM 693 C C . ASP A 1 91 ? -12.898 -5.02 -7.855 1 88.31 91 ASP A C 1
ATOM 695 O O . ASP A 1 91 ? -13.633 -4.09 -7.508 1 88.31 91 ASP A O 1
ATOM 699 N N . PHE A 1 92 ? -11.961 -5.473 -7.086 1 90.44 92 PHE A N 1
ATOM 700 C CA . PHE A 1 92 ? -11.758 -4.977 -5.73 1 90.44 92 PHE A CA 1
ATOM 701 C C . PHE A 1 92 ? -10.953 -3.686 -5.742 1 90.44 92 PHE A C 1
ATOM 703 O O . PHE A 1 92 ? -9.789 -3.676 -6.156 1 90.44 92 PHE A O 1
ATOM 710 N N . PRO A 1 93 ? -11.539 -2.584 -5.266 1 88.38 93 PRO A N 1
ATOM 711 C CA . PRO A 1 93 ? -10.844 -1.295 -5.293 1 88.38 93 PRO A CA 1
ATOM 712 C C . PRO A 1 93 ? -9.898 -1.114 -4.109 1 88.38 93 PRO A C 1
ATOM 714 O O . PRO A 1 93 ? -10.078 -0.201 -3.299 1 88.38 93 PRO A O 1
ATOM 717 N N . TYR A 1 94 ? -8.844 -1.909 -4.078 1 84.06 94 TYR A N 1
ATOM 718 C CA . TYR A 1 94 ? -7.934 -1.927 -2.934 1 84.06 94 TYR A CA 1
ATOM 719 C C . TYR A 1 94 ? -7.082 -0.663 -2.895 1 84.06 94 TYR A C 1
ATOM 721 O O . TYR A 1 94 ? -6.477 -0.348 -1.868 1 84.06 94 TYR A O 1
ATOM 729 N N . ASP A 1 95 ? -7.07 0.15 -4.043 1 80.94 95 ASP A N 1
ATOM 730 C CA . ASP A 1 95 ? -6.266 1.364 -4.125 1 80.94 95 ASP A CA 1
ATOM 731 C C . ASP A 1 95 ? -7.109 2.604 -3.832 1 80.94 95 ASP A C 1
ATOM 733 O O . ASP A 1 95 ? -6.633 3.732 -3.98 1 80.94 95 ASP A O 1
ATOM 737 N N . ASP A 1 96 ? -8.289 2.395 -3.422 1 84.44 96 ASP A N 1
ATOM 738 C CA . ASP A 1 96 ? -9.148 3.518 -3.059 1 84.44 96 ASP A CA 1
ATOM 739 C C . ASP A 1 96 ? -9.125 3.76 -1.551 1 84.44 96 ASP A C 1
ATOM 741 O O . ASP A 1 96 ? -9.719 2.996 -0.787 1 84.44 96 ASP A O 1
ATOM 745 N N . PRO A 1 97 ? -8.477 4.84 -1.197 1 85.25 97 PRO A N 1
ATOM 746 C CA . PRO A 1 97 ? -8.336 5.109 0.235 1 85.25 97 PRO A CA 1
ATOM 747 C C . PRO A 1 97 ? -9.656 5.488 0.896 1 85.25 97 PRO A C 1
ATOM 749 O O . PRO A 1 97 ? -9.758 5.484 2.127 1 85.25 97 PRO A O 1
ATOM 752 N N . THR A 1 98 ? -10.625 5.805 0.132 1 85.06 98 THR A N 1
ATOM 753 C CA . THR A 1 98 ? -11.898 6.246 0.691 1 85.06 98 THR A CA 1
ATOM 754 C C . THR A 1 98 ? -12.93 5.129 0.638 1 85.06 98 THR A C 1
ATOM 756 O O . THR A 1 98 ? -14.094 5.332 0.994 1 85.06 98 THR A O 1
ATOM 759 N N . TYR A 1 99 ? -12.516 3.992 0.241 1 88.56 99 TYR A N 1
ATOM 760 C CA . TYR A 1 99 ? -13.422 2.855 0.131 1 88.56 99 TYR A CA 1
ATOM 761 C C . TYR A 1 99 ? -13.883 2.391 1.507 1 88.56 99 TYR A C 1
ATOM 763 O 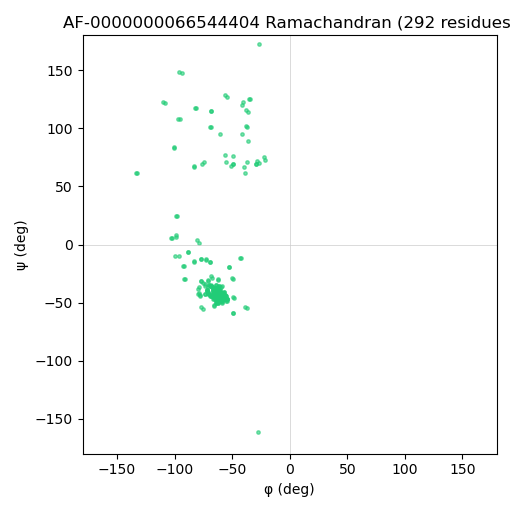O . TYR A 1 99 ? -13.102 1.826 2.273 1 88.56 99 TYR A O 1
ATOM 771 N N . GLU A 1 100 ? -15.125 2.492 1.836 1 88.38 100 GLU A N 1
ATOM 772 C CA . GLU A 1 100 ? -15.672 2.254 3.168 1 88.38 100 GLU A CA 1
ATOM 773 C C . GLU A 1 100 ? -15.789 0.76 3.461 1 88.38 100 GLU A C 1
ATOM 775 O O . GLU A 1 100 ? -15.633 0.333 4.605 1 88.38 100 GLU A O 1
ATOM 780 N N . LYS A 1 101 ? -16.031 -0.038 2.447 1 91.31 101 LYS A N 1
ATOM 781 C CA . LYS A 1 101 ? -16.25 -1.466 2.654 1 91.31 101 LYS A CA 1
ATOM 782 C C . LYS A 1 101 ? -14.984 -2.268 2.398 1 91.31 101 LYS A C 1
ATOM 784 O O . LYS A 1 101 ? -15.047 -3.459 2.084 1 91.31 101 LYS A O 1
ATOM 789 N N . LEU A 1 102 ? -13.859 -1.668 2.525 1 89.62 102 LEU A N 1
ATOM 790 C CA . LEU A 1 102 ? -12.578 -2.299 2.221 1 89.62 102 LEU A CA 1
ATOM 791 C C . LEU A 1 102 ? -12.359 -3.533 3.088 1 89.62 102 LEU A C 1
ATOM 793 O O . LEU A 1 102 ? -12.086 -4.617 2.572 1 89.62 102 LEU A O 1
ATOM 797 N N . HIS A 1 103 ? -12.594 -3.371 4.383 1 87.12 103 HIS A N 1
ATOM 798 C CA . HIS A 1 103 ? -12.281 -4.461 5.305 1 87.12 103 HIS A CA 1
ATOM 799 C C . HIS A 1 103 ? -13.273 -5.609 5.145 1 87.12 103 HIS A C 1
ATOM 801 O O . HIS A 1 103 ? -12.883 -6.781 5.18 1 87.12 103 HIS A O 1
ATOM 807 N N . GLU A 1 104 ? -14.461 -5.242 4.965 1 91.38 104 GLU A N 1
ATOM 808 C CA . GLU A 1 104 ? -15.492 -6.258 4.773 1 91.38 104 GLU A CA 1
ATOM 809 C C . GLU A 1 104 ? -15.242 -7.062 3.502 1 91.38 104 GLU A C 1
ATOM 811 O O . GLU A 1 104 ? -15.281 -8.297 3.523 1 91.38 104 GLU A O 1
ATOM 816 N N . ASP A 1 105 ? -14.961 -6.352 2.459 1 91.88 105 ASP A N 1
ATOM 817 C CA . ASP A 1 105 ? -14.703 -7.012 1.184 1 91.88 105 ASP A CA 1
ATOM 818 C C . ASP A 1 105 ? -13.398 -7.801 1.223 1 91.88 105 ASP A C 1
ATOM 820 O O . ASP A 1 105 ? -13.289 -8.867 0.621 1 91.88 105 ASP A O 1
ATOM 824 N N . LEU A 1 106 ? -12.414 -7.324 1.907 1 90.06 106 LEU A N 1
ATOM 825 C CA . LEU A 1 106 ? -11.148 -8.031 2.072 1 90.06 106 LEU A CA 1
ATOM 826 C C . LEU A 1 106 ? -11.359 -9.367 2.787 1 90.06 106 LEU A C 1
ATOM 828 O O . LEU A 1 106 ? -10.797 -10.383 2.393 1 90.06 106 LEU A O 1
ATOM 832 N N . GLU A 1 107 ? -12.156 -9.32 3.809 1 90 107 GLU A N 1
ATOM 833 C CA . GLU A 1 107 ? -12.461 -10.547 4.539 1 90 107 GLU A CA 1
ATOM 834 C C . GLU A 1 107 ? -13.195 -11.555 3.654 1 90 107 GLU A C 1
ATOM 836 O O . GLU A 1 107 ? -12.953 -12.758 3.746 1 90 107 GLU A O 1
ATOM 841 N N . ARG A 1 108 ? -14.023 -11.055 2.854 1 89.56 108 ARG A N 1
ATOM 842 C CA . ARG A 1 108 ? -14.734 -11.906 1.901 1 89.56 108 ARG A CA 1
ATOM 843 C C . ARG A 1 108 ? -13.766 -12.57 0.929 1 89.56 108 ARG A C 1
ATOM 845 O O . ARG A 1 108 ? -13.891 -13.766 0.645 1 89.56 108 ARG A O 1
ATOM 852 N N . ILE A 1 109 ? -12.867 -11.812 0.45 1 90.06 109 ILE A N 1
ATOM 853 C CA . ILE A 1 109 ? -11.867 -12.312 -0.488 1 90.06 109 ILE A CA 1
ATOM 854 C C . ILE A 1 109 ? -10.992 -13.352 0.203 1 90.06 109 ILE A C 1
ATOM 856 O O . ILE A 1 109 ? -10.711 -14.414 -0.361 1 90.06 109 ILE A O 1
ATOM 860 N N . ARG A 1 110 ? -10.562 -13.07 1.424 1 87.31 110 ARG A N 1
ATOM 861 C CA . ARG A 1 110 ? -9.773 -14.016 2.201 1 87.31 110 ARG A CA 1
ATOM 862 C C . ARG A 1 110 ? -10.508 -15.336 2.373 1 87.31 110 ARG A C 1
ATOM 864 O O . ARG A 1 110 ? -9.914 -16.406 2.242 1 87.31 110 ARG A O 1
ATOM 871 N N . GLY A 1 111 ? -11.789 -15.133 2.75 1 87.06 111 GLY A N 1
ATOM 872 C CA . GLY A 1 111 ? -12.609 -16.328 2.912 1 87.06 111 GLY A CA 1
ATOM 873 C C . GLY A 1 111 ? -12.727 -17.141 1.643 1 87.06 111 GLY A C 1
ATOM 874 O O . GLY A 1 111 ? -12.617 -18.375 1.679 1 87.06 111 GLY A O 1
ATOM 875 N N . LYS A 1 112 ? -12.93 -16.516 0.53 1 87.25 112 LYS A N 1
ATOM 876 C CA . LYS A 1 112 ? -13.047 -17.188 -0.759 1 87.25 112 LYS A CA 1
ATOM 877 C C . LYS A 1 112 ? -11.734 -17.859 -1.146 1 87.25 112 LYS A C 1
ATOM 879 O O . LYS A 1 112 ? -11.734 -18.984 -1.648 1 87.25 112 LYS A O 1
ATOM 884 N N . PHE A 1 113 ? -10.688 -17.234 -0.99 1 87.25 113 PHE A N 1
ATOM 885 C CA . PHE A 1 113 ? -9.383 -17.797 -1.311 1 87.25 113 PHE A CA 1
ATOM 886 C C . PHE A 1 113 ? -9.109 -19.031 -0.476 1 87.25 113 PHE A C 1
ATOM 888 O O . PHE A 1 113 ? -8.586 -20.031 -0.986 1 87.25 113 PHE A O 1
ATOM 895 N N . ARG A 1 114 ? -9.414 -18.906 0.835 1 82.44 114 ARG A N 1
ATOM 896 C CA . ARG A 1 114 ? -9.219 -20.047 1.726 1 82.44 114 ARG A CA 1
ATOM 897 C C . ARG A 1 114 ? -10.023 -21.25 1.261 1 82.44 114 ARG A C 1
ATOM 899 O O . ARG A 1 114 ? -9.547 -22.391 1.3 1 82.44 114 ARG A O 1
ATOM 906 N N . GLN A 1 115 ? -11.203 -21.016 0.861 1 80.62 115 GLN A N 1
ATOM 907 C CA . GLN A 1 115 ? -12.094 -22.078 0.402 1 80.62 115 GLN A CA 1
ATOM 908 C C . GLN A 1 115 ? -11.57 -22.719 -0.884 1 80.62 115 GLN A C 1
ATOM 910 O O . GLN A 1 115 ? -11.602 -23.938 -1.034 1 80.62 115 GLN A O 1
ATOM 915 N N . ASP A 1 116 ? -11.039 -21.859 -1.798 1 76.12 116 ASP A N 1
ATOM 916 C CA . ASP A 1 116 ? -10.602 -22.328 -3.111 1 76.12 116 ASP A CA 1
ATOM 917 C C . ASP A 1 116 ? -9.242 -23.016 -3.029 1 76.12 116 ASP A C 1
ATOM 919 O O . ASP A 1 116 ? -8.969 -23.953 -3.779 1 76.12 116 ASP A O 1
ATOM 923 N N . HIS A 1 117 ? -8.375 -22.438 -2.309 1 71.19 117 HIS A N 1
ATOM 924 C CA . HIS A 1 117 ? -7.051 -23.031 -2.146 1 71.19 117 HIS A CA 1
ATOM 925 C C . HIS A 1 117 ? -7.145 -24.469 -1.645 1 71.19 117 HIS A C 1
ATOM 927 O O . HIS A 1 117 ? -6.438 -25.344 -2.141 1 71.19 117 HIS A O 1
ATOM 933 N N . TRP A 1 118 ? -7.887 -24.656 -0.725 1 63.09 118 TRP A N 1
ATOM 934 C CA . TRP A 1 118 ? -8.055 -25.984 -0.161 1 63.09 118 TRP A CA 1
ATOM 935 C C . TRP A 1 118 ? -8.664 -26.938 -1.183 1 63.09 118 TRP A C 1
ATOM 937 O O . TRP A 1 118 ? -8.305 -28.125 -1.235 1 63.09 118 TRP A O 1
ATOM 947 N N . ALA A 1 119 ? -9.5 -26.406 -1.972 1 61.19 119 ALA A N 1
ATOM 948 C CA . ALA A 1 119 ? -10.188 -27.25 -2.947 1 61.19 119 ALA A CA 1
ATOM 949 C C . ALA A 1 119 ? -9.289 -27.547 -4.148 1 61.19 119 ALA A C 1
ATOM 951 O O . ALA A 1 119 ? -9.344 -28.641 -4.719 1 61.19 119 ALA A O 1
ATOM 952 N N . ALA A 1 120 ? -8.547 -26.578 -4.496 1 59.62 120 ALA A N 1
ATOM 953 C CA . ALA A 1 120 ? -7.84 -26.688 -5.77 1 59.62 120 ALA A CA 1
ATOM 954 C C . ALA A 1 120 ? -6.453 -27.297 -5.578 1 59.62 120 ALA A C 1
ATOM 956 O O . ALA A 1 120 ? -5.91 -27.922 -6.488 1 59.62 120 ALA A O 1
ATOM 957 N N . LEU A 1 121 ? -5.805 -27.125 -4.457 1 57.75 121 LEU A N 1
ATOM 958 C CA . LEU A 1 121 ? -4.422 -27.578 -4.367 1 57.75 121 LEU A CA 1
ATOM 959 C C . LEU A 1 121 ? -4.184 -28.359 -3.082 1 57.75 121 LEU A C 1
ATOM 961 O O . LEU A 1 121 ? -3.479 -27.891 -2.186 1 57.75 121 LEU A O 1
ATOM 965 N N . PRO A 1 122 ? -4.902 -29.469 -2.945 1 55.19 122 PRO A N 1
ATOM 966 C CA . PRO A 1 122 ? -4.664 -30.234 -1.714 1 55.19 122 PRO A CA 1
ATOM 967 C C . PRO A 1 122 ? -3.18 -30.484 -1.454 1 55.19 122 PRO A C 1
ATOM 969 O O . PRO A 1 122 ? -2.766 -30.625 -0.301 1 55.19 122 PRO A O 1
ATOM 972 N N . GLY A 1 123 ? -2.467 -30.562 -2.373 1 55.22 123 GLY A N 1
ATOM 973 C CA . GLY A 1 123 ? -1.086 -30.969 -2.176 1 55.22 123 GLY A CA 1
ATOM 974 C C . GLY A 1 123 ? -0.14 -29.797 -1.97 1 55.22 123 GLY A C 1
ATOM 975 O O . GLY A 1 123 ? 1.061 -30 -1.77 1 55.22 123 GLY A O 1
ATOM 976 N N . CYS A 1 124 ? -0.572 -28.672 -2.35 1 57.53 124 CYS A N 1
ATOM 977 C CA . CYS A 1 124 ? 0.346 -27.562 -2.131 1 57.53 124 CYS A CA 1
ATOM 978 C C . CYS A 1 124 ? 0.396 -27.188 -0.658 1 57.53 124 CYS A C 1
ATOM 980 O O . CYS A 1 124 ? -0.601 -26.719 -0.097 1 57.53 124 CYS A O 1
ATOM 982 N N . LEU A 1 125 ? 0.994 -28 0.21 1 51.53 125 LEU A N 1
ATOM 983 C CA . LEU A 1 125 ? 1.145 -27.875 1.656 1 51.53 125 LEU A CA 1
ATOM 984 C C . LEU A 1 125 ? 1.513 -26.453 2.043 1 51.53 125 LEU A C 1
ATOM 986 O O . LEU A 1 125 ? 1.759 -26.172 3.219 1 51.53 125 LEU A O 1
ATOM 990 N N . LEU A 1 126 ? 1.84 -25.672 1.189 1 53.72 126 LEU A N 1
ATOM 991 C CA . LEU A 1 126 ? 2.305 -24.391 1.712 1 53.72 126 LEU A CA 1
ATOM 992 C C . LEU A 1 126 ? 1.155 -23.609 2.34 1 53.72 126 LEU A C 1
ATOM 994 O O . LEU A 1 126 ? 0.103 -23.438 1.721 1 53.72 126 LEU A O 1
ATOM 998 N N . HIS A 1 127 ? 1.006 -23.594 3.701 1 50.25 127 HIS A N 1
ATOM 999 C CA . HIS A 1 127 ? -0.033 -22.984 4.523 1 50.25 127 HIS A CA 1
ATOM 1000 C C . HIS A 1 127 ? -0.419 -21.594 3.988 1 50.25 127 HIS A C 1
ATOM 1002 O O . HIS A 1 127 ? 0.446 -20.75 3.771 1 50.25 127 HIS A O 1
ATOM 1008 N N . PRO A 1 128 ? -1.555 -21.281 3.668 1 47.72 128 PRO A N 1
ATOM 1009 C CA . PRO A 1 128 ? -2.164 -20.078 3.084 1 47.72 128 PRO A CA 1
ATOM 1010 C C . PRO A 1 128 ? -1.756 -18.797 3.807 1 47.72 128 PRO A C 1
ATOM 1012 O O . PRO A 1 128 ? -1.619 -17.75 3.178 1 47.72 128 PRO A O 1
ATOM 1015 N N . SER A 1 129 ? -2.064 -18.766 5.078 1 49.59 129 SER A N 1
ATOM 1016 C CA . SER A 1 129 ? -1.888 -17.578 5.898 1 49.59 129 SER A CA 1
ATOM 1017 C C . SER A 1 129 ? -0.501 -16.969 5.703 1 49.59 129 SER A C 1
ATOM 1019 O O . SER A 1 129 ? -0.345 -15.742 5.707 1 49.59 129 SER A O 1
ATOM 1021 N N . ILE A 1 130 ? 0.482 -17.781 5.719 1 54.03 130 ILE A N 1
ATOM 1022 C CA . ILE A 1 130 ? 1.878 -17.359 5.684 1 54.03 130 ILE A CA 1
ATOM 1023 C C . ILE A 1 130 ? 2.197 -16.734 4.32 1 54.03 130 ILE A C 1
ATOM 1025 O O . ILE A 1 130 ? 3.021 -15.828 4.219 1 54.03 130 ILE A O 1
ATOM 1029 N N . PHE A 1 131 ? 1.495 -17.188 3.365 1 57.97 131 PHE A N 1
ATOM 1030 C CA . PHE A 1 131 ? 1.975 -16.906 2.02 1 57.97 131 PHE A CA 1
ATOM 1031 C C . PHE A 1 131 ? 1.706 -15.453 1.646 1 57.97 131 PHE A C 1
ATOM 1033 O O . PHE A 1 131 ? 2.584 -14.766 1.115 1 57.97 131 PHE A O 1
ATOM 1040 N N . CYS A 1 132 ? 0.41 -15.195 1.799 1 63.72 132 CYS A N 1
ATOM 1041 C CA . CYS A 1 132 ? 0.152 -13.891 1.205 1 63.72 132 CYS A CA 1
ATOM 1042 C C . CYS A 1 132 ? 0.093 -12.805 2.275 1 63.72 132 CYS A C 1
ATOM 1044 O O . CYS A 1 132 ? 0.08 -11.617 1.959 1 63.72 132 CYS A O 1
ATOM 1046 N N . VAL A 1 133 ? 0.07 -13.312 3.598 1 60.44 133 VAL A N 1
ATOM 1047 C CA . VAL A 1 133 ? -0.02 -12.305 4.648 1 60.44 133 VAL A CA 1
ATOM 1048 C C . VAL A 1 133 ? 1.362 -12.062 5.25 1 60.44 133 VAL A C 1
ATOM 1050 O O . VAL A 1 133 ? 1.989 -12.992 5.773 1 60.44 133 VAL A O 1
ATOM 1053 N N . LEU A 1 134 ? 2.172 -11.25 4.676 1 55.44 134 LEU A N 1
ATOM 1054 C CA . LEU A 1 134 ? 3.414 -10.93 5.371 1 55.44 134 LEU A CA 1
ATOM 1055 C C . LEU A 1 134 ? 3.129 -10.383 6.766 1 55.44 134 LEU A C 1
ATOM 1057 O O . LEU A 1 134 ? 2.146 -9.672 6.973 1 55.44 134 LEU A O 1
ATOM 1061 N N . PRO A 1 135 ? 3.838 -11.023 7.727 1 47.72 135 PRO A N 1
ATOM 1062 C CA . PRO A 1 135 ? 3.686 -10.469 9.07 1 47.72 135 PRO A CA 1
ATOM 1063 C C . PRO A 1 135 ? 3.877 -8.953 9.102 1 47.72 135 PRO A C 1
ATOM 1065 O O . PRO A 1 135 ? 4.91 -8.445 8.656 1 47.72 135 PRO A O 1
ATOM 1068 N N . ILE A 1 136 ? 3.066 -8.234 8.734 1 45.12 136 ILE A N 1
ATOM 1069 C CA . ILE A 1 136 ? 3.203 -6.781 8.852 1 45.12 136 ILE A CA 1
ATOM 1070 C C . ILE A 1 136 ? 3.469 -6.398 10.305 1 45.12 136 ILE A C 1
ATOM 1072 O O . ILE A 1 136 ? 2.619 -6.613 11.172 1 45.12 136 ILE A O 1
ATOM 1076 N N . SER A 1 137 ? 4.613 -6.699 10.75 1 42.06 137 SER A N 1
ATOM 1077 C CA . SER A 1 137 ? 4.832 -6.016 12.023 1 42.06 137 SER A CA 1
ATOM 1078 C C . SER A 1 137 ? 4.539 -4.523 11.906 1 42.06 137 SER A C 1
ATOM 1080 O O . SER A 1 137 ? 5.277 -3.791 11.242 1 42.06 137 SER A O 1
ATOM 1082 N N . LEU A 1 138 ? 3.34 -4.199 11.719 1 39.75 138 LEU A N 1
ATOM 1083 C CA . LEU A 1 138 ? 3.082 -2.771 11.859 1 39.75 138 LEU A CA 1
ATOM 1084 C C . LEU A 1 138 ? 3.914 -2.18 12.992 1 39.75 138 LEU A C 1
ATOM 1086 O O . LEU A 1 138 ? 3.932 -2.719 14.102 1 39.75 138 LEU A O 1
ATOM 1090 N N . PRO A 1 139 ? 4.934 -1.537 12.688 1 36.62 139 PRO A N 1
ATOM 1091 C CA . PRO A 1 139 ? 5.512 -0.906 13.883 1 36.62 139 PRO A CA 1
ATOM 1092 C C . PRO A 1 139 ? 4.445 -0.39 14.844 1 36.62 139 PRO A C 1
ATOM 1094 O O . PRO A 1 139 ? 3.363 0.02 14.414 1 36.62 139 PRO A O 1
ATOM 1097 N N . GLU A 1 140 ? 4.371 -0.915 15.992 1 36.5 140 GLU A N 1
ATOM 1098 C CA . GLU A 1 140 ? 3.707 -0.143 17.031 1 36.5 140 GLU A CA 1
ATOM 1099 C C . GLU A 1 140 ? 3.832 1.356 16.781 1 36.5 140 GLU A C 1
ATOM 1101 O O . GLU A 1 140 ? 4.938 1.898 16.766 1 36.5 140 GLU A O 1
ATOM 1106 N N . GLN A 1 141 ? 3.197 1.859 15.875 1 33.09 141 GLN A N 1
ATOM 1107 C CA . GLN A 1 141 ? 3.109 3.314 15.844 1 33.09 141 GLN A CA 1
ATOM 1108 C C . GLN A 1 141 ? 3.189 3.898 17.25 1 33.09 141 GLN A C 1
ATOM 1110 O O . GLN A 1 141 ? 2.275 3.717 18.062 1 33.09 141 GLN A O 1
ATOM 1115 N N . LYS A 1 142 ? 4.23 3.91 18 1 33.5 142 LYS A N 1
ATOM 1116 C CA . LYS A 1 142 ? 4.352 5.027 18.938 1 33.5 142 LYS A CA 1
ATOM 1117 C C . LYS A 1 142 ? 3.889 6.332 18.297 1 33.5 142 LYS A C 1
ATOM 1119 O O . LYS A 1 142 ? 4.559 6.867 17.422 1 33.5 142 LYS A O 1
ATOM 1124 N N . LEU A 1 143 ? 2.633 6.621 17.922 1 31.34 143 LEU A N 1
ATOM 1125 C CA . LEU A 1 143 ? 2.164 8 17.938 1 31.34 143 LEU A CA 1
ATOM 1126 C C . LEU A 1 143 ? 3.01 8.852 18.875 1 31.34 143 LEU A C 1
ATOM 1128 O O . LEU A 1 143 ? 3.004 8.633 20.094 1 31.34 143 LEU A O 1
ATOM 1132 N N . ALA A 1 144 ? 4.184 9.219 18.641 1 28.78 144 ALA A N 1
ATOM 1133 C CA . ALA A 1 144 ? 4.699 10.32 19.453 1 28.78 144 ALA A CA 1
ATOM 1134 C C . ALA A 1 144 ? 3.602 11.328 19.766 1 28.78 144 ALA A C 1
ATOM 1136 O O . ALA A 1 144 ? 2.725 11.586 18.938 1 28.78 144 ALA A O 1
ATOM 1137 N N . PRO A 1 145 ? 3.324 11.68 21.047 1 25.94 145 PRO A N 1
ATOM 1138 C CA . PRO A 1 145 ? 2.629 12.898 21.453 1 25.94 145 PRO A CA 1
ATOM 1139 C C . PRO A 1 145 ? 2.982 14.102 20.578 1 25.94 145 PRO A C 1
ATOM 1141 O O . PRO A 1 145 ? 4.16 14.359 20.312 1 25.94 145 PRO A O 1
ATOM 1144 N N . GLN A 1 146 ? 2.506 14.516 19.578 1 22.31 146 GLN A N 1
ATOM 1145 C CA . GLN A 1 146 ? 2.713 15.953 19.438 1 22.31 146 GLN A CA 1
ATOM 1146 C C . GLN A 1 146 ? 2.854 16.625 20.797 1 22.31 146 GLN A C 1
ATOM 1148 O O . GLN A 1 146 ? 2.439 16.062 21.812 1 22.31 146 GLN A O 1
ATOM 1153 N N . CYS A 1 147 ? 3.227 18.047 20.781 1 21.75 147 CYS A N 1
ATOM 1154 C CA . CYS A 1 147 ? 3.316 19.266 21.562 1 21.75 147 CYS A CA 1
ATOM 1155 C C . CYS A 1 147 ? 2.092 19.438 22.453 1 21.75 147 CYS A C 1
ATOM 1157 O O . CYS A 1 147 ? 0.967 19.531 21.969 1 21.75 147 CYS A O 1
ATOM 1159 N N . PHE A 1 148 ? 2.07 19.062 23.641 1 18.81 148 PHE A N 1
ATOM 1160 C CA . PHE A 1 148 ? 1.566 20.078 24.562 1 18.81 148 PHE A CA 1
ATOM 1161 C C . PHE A 1 148 ? 2.266 21.422 24.328 1 18.81 148 PHE A C 1
ATOM 1163 O O . PHE A 1 148 ? 3.461 21.453 24.016 1 18.81 148 PHE A O 1
ATOM 1170 N N . MET B 1 1 ? 7.465 58.281 30.875 1 59.97 1 MET B N 1
ATOM 1171 C CA . MET B 1 1 ? 8.398 57.406 30.172 1 59.97 1 MET B CA 1
ATOM 1172 C C . MET B 1 1 ? 8.227 55.969 30.625 1 59.97 1 MET B C 1
ATOM 1174 O O . MET B 1 1 ? 8.133 55.062 29.797 1 59.97 1 MET B O 1
ATOM 1178 N N . ALA B 1 2 ? 8.062 55.781 31.891 1 73.81 2 ALA B N 1
ATOM 1179 C CA . ALA B 1 2 ? 7.965 54.406 32.438 1 73.81 2 ALA B CA 1
ATOM 1180 C C . ALA B 1 2 ? 6.617 53.781 32.094 1 73.81 2 ALA B C 1
ATOM 1182 O O . ALA B 1 2 ? 6.551 52.625 31.734 1 73.81 2 ALA B O 1
ATOM 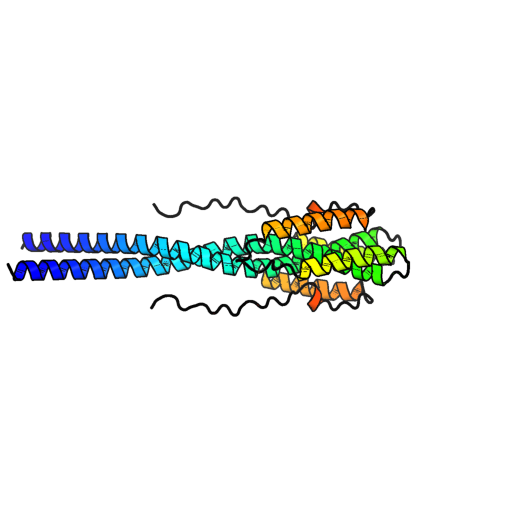1183 N N . MET B 1 3 ? 5.605 54.625 32.062 1 71.75 3 MET B N 1
ATOM 1184 C CA . MET B 1 3 ? 4.258 54.094 31.828 1 71.75 3 MET B CA 1
ATOM 1185 C C . MET B 1 3 ? 4.109 53.688 30.375 1 71.75 3 MET B C 1
ATOM 1187 O O . MET B 1 3 ? 3.484 52.656 30.078 1 71.75 3 MET B O 1
ATOM 1191 N N . GLU B 1 4 ? 4.781 54.5 29.5 1 67.38 4 GLU B N 1
ATOM 1192 C CA . GLU B 1 4 ? 4.723 54.156 28.078 1 67.38 4 GLU B CA 1
ATOM 1193 C C . GLU B 1 4 ? 5.426 52.844 27.781 1 67.38 4 GLU B C 1
ATOM 1195 O O . GLU B 1 4 ? 4.934 52.062 26.984 1 67.38 4 GLU B O 1
ATOM 1200 N N . GLN B 1 5 ? 6.5 52.656 28.484 1 72.88 5 GLN B N 1
ATOM 1201 C CA . GLN B 1 5 ? 7.246 51.438 28.297 1 72.88 5 GLN B CA 1
ATOM 1202 C C . GLN B 1 5 ? 6.445 50.219 28.781 1 72.88 5 GLN B C 1
ATOM 1204 O O . GLN B 1 5 ? 6.469 49.156 28.141 1 72.88 5 GLN B O 1
ATOM 1209 N N . ASP B 1 6 ? 5.699 50.438 29.891 1 74.38 6 ASP B N 1
ATOM 1210 C CA . ASP B 1 6 ? 4.898 49.375 30.453 1 74.38 6 ASP B CA 1
ATOM 1211 C C . ASP B 1 6 ? 3.773 48.969 29.516 1 74.38 6 ASP B C 1
ATOM 1213 O O . ASP B 1 6 ? 3.523 47.781 29.312 1 74.38 6 ASP B O 1
ATOM 1217 N N . ILE B 1 7 ? 3.178 50 28.844 1 73.06 7 ILE B N 1
ATOM 1218 C CA . ILE B 1 7 ? 2.059 49.719 27.938 1 73.06 7 ILE B CA 1
ATOM 1219 C C . ILE B 1 7 ? 2.561 49.031 26.688 1 73.06 7 ILE B C 1
ATOM 1221 O O . ILE B 1 7 ? 1.921 48.094 26.188 1 73.06 7 ILE B O 1
ATOM 1225 N N . PHE B 1 8 ? 3.752 49.5 26.219 1 73.94 8 PHE B N 1
ATOM 1226 C CA . PHE B 1 8 ? 4.344 48.875 25.031 1 73.94 8 PHE B CA 1
ATOM 1227 C C . PHE B 1 8 ? 4.684 47.406 25.312 1 73.94 8 PHE B C 1
ATOM 1229 O O . PHE B 1 8 ? 4.387 46.531 24.5 1 73.94 8 PHE B O 1
ATOM 1236 N N . ASP B 1 9 ? 5.305 47.156 26.484 1 78.06 9 ASP B N 1
ATOM 1237 C CA . ASP B 1 9 ? 5.664 45.781 26.859 1 78.06 9 ASP B CA 1
ATOM 1238 C C . ASP B 1 9 ? 4.426 44.906 26.969 1 78.06 9 ASP B C 1
ATOM 1240 O O . ASP B 1 9 ? 4.445 43.719 26.562 1 78.06 9 ASP B O 1
ATOM 1244 N N . ALA B 1 10 ? 3.361 45.469 27.562 1 74.38 10 ALA B N 1
ATOM 1245 C CA . ALA B 1 10 ? 2.109 44.75 27.734 1 74.38 10 ALA B CA 1
ATOM 1246 C C . ALA B 1 10 ? 1.493 44.375 26.375 1 74.38 10 ALA B C 1
ATOM 1248 O O . ALA B 1 10 ? 0.978 43.281 26.203 1 74.38 10 ALA B O 1
ATOM 1249 N N . VAL B 1 11 ? 1.595 45.344 25.422 1 75.75 11 VAL B N 1
ATOM 1250 C CA . VAL B 1 11 ? 1.022 45.125 24.094 1 75.75 11 VAL B CA 1
ATOM 1251 C C . VAL B 1 11 ? 1.836 44.094 23.344 1 75.75 11 VAL B C 1
ATOM 1253 O O . VAL B 1 11 ? 1.271 43.219 22.688 1 75.75 11 VAL B O 1
ATOM 1256 N N . VAL B 1 12 ? 3.186 44.219 23.5 1 75 12 VAL B N 1
ATOM 1257 C CA . VAL B 1 12 ? 4.07 43.281 22.797 1 75 12 VAL B CA 1
ATOM 1258 C C . VAL B 1 12 ? 3.863 41.875 23.344 1 75 12 VAL B C 1
ATOM 1260 O O . VAL B 1 12 ? 3.801 40.906 22.578 1 75 12 VAL B O 1
ATOM 1263 N N . MET B 1 13 ? 3.717 41.688 24.688 1 80.56 13 MET B N 1
ATOM 1264 C CA . MET B 1 13 ? 3.484 40.406 25.312 1 80.56 13 MET B CA 1
ATOM 1265 C C . MET B 1 13 ? 2.15 39.812 24.875 1 80.56 13 MET B C 1
ATOM 1267 O O . MET B 1 13 ? 2.043 38.625 24.641 1 80.56 13 MET B O 1
ATOM 1271 N N . ALA B 1 14 ? 1.151 40.688 24.781 1 78.88 14 ALA B N 1
ATOM 1272 C CA . ALA B 1 14 ? -0.16 40.25 24.312 1 78.88 14 ALA B CA 1
ATOM 1273 C C . ALA B 1 14 ? -0.091 39.781 22.859 1 78.88 14 ALA B C 1
ATOM 1275 O O . ALA B 1 14 ? -0.677 38.75 22.516 1 78.88 14 ALA B O 1
ATOM 1276 N N . ASP B 1 15 ? 0.619 40.562 21.984 1 79 15 ASP B N 1
ATOM 1277 C CA . ASP B 1 15 ? 0.797 40.219 20.578 1 79 15 ASP B CA 1
ATOM 1278 C C . ASP B 1 15 ? 1.459 38.844 20.438 1 79 15 ASP B C 1
ATOM 1280 O O . ASP B 1 15 ? 1.041 38.031 19.625 1 79 15 ASP B O 1
ATOM 1284 N N . GLU B 1 16 ? 2.465 38.625 21.25 1 82.88 16 GLU B N 1
ATOM 1285 C CA . GLU B 1 16 ? 3.162 37.344 21.234 1 82.88 16 GLU B CA 1
ATOM 1286 C C . GLU B 1 16 ? 2.244 36.188 21.672 1 82.88 16 GLU B C 1
ATOM 1288 O O . GLU B 1 16 ? 2.287 35.094 21.109 1 82.88 16 GLU B O 1
ATOM 1293 N N . ARG B 1 17 ? 1.479 36.469 22.734 1 83.25 17 ARG B N 1
ATOM 1294 C CA . ARG B 1 17 ? 0.544 35.438 23.219 1 83.25 17 ARG B CA 1
ATOM 1295 C C . ARG B 1 17 ? -0.492 35.094 22.156 1 83.25 17 ARG B C 1
ATOM 1297 O O . ARG B 1 17 ? -0.787 33.938 21.922 1 83.25 17 ARG B O 1
ATOM 1304 N N . PHE B 1 18 ? -1.027 36.156 21.453 1 83.69 18 PHE B N 1
ATOM 1305 C CA . PHE B 1 18 ? -2.031 35.938 20.422 1 83.69 18 PHE B CA 1
ATOM 1306 C C . PHE B 1 18 ? -1.423 35.219 19.219 1 83.69 18 PHE B C 1
ATOM 1308 O O . PHE B 1 18 ? -2.066 34.344 18.609 1 83.69 18 PHE B O 1
ATOM 1315 N N . HIS B 1 19 ? -0.243 35.75 18.891 1 88.06 19 HIS B N 1
ATOM 1316 C CA . HIS B 1 19 ? 0.466 35.031 17.828 1 88.06 19 HIS B CA 1
ATOM 1317 C C . HIS B 1 19 ? 0.629 33.562 18.172 1 88.06 19 HIS B C 1
ATOM 1319 O O . HIS B 1 19 ? 0.399 32.688 17.328 1 88.06 19 HIS B O 1
ATOM 1325 N N . GLY B 1 20 ? 1.075 33.188 19.438 1 90.5 20 GLY B N 1
ATOM 1326 C CA . GLY B 1 20 ? 1.265 31.828 19.891 1 90.5 20 GLY B CA 1
ATOM 1327 C C . GLY B 1 20 ? -0.009 31 19.859 1 90.5 20 GLY B C 1
ATOM 1328 O O . GLY B 1 20 ? 0.008 29.844 19.438 1 90.5 20 GLY B O 1
ATOM 1329 N N . GLU B 1 21 ? -1.11 31.641 20.359 1 88.69 21 GLU B N 1
ATOM 1330 C CA . GLU B 1 21 ? -2.404 30.953 20.312 1 88.69 21 GLU B CA 1
ATOM 1331 C C . GLU B 1 21 ? -2.809 30.641 18.875 1 88.69 21 GLU B C 1
ATOM 1333 O O . GLU B 1 21 ? -3.279 29.547 18.578 1 88.69 21 GLU B O 1
ATOM 1338 N N . GLY B 1 22 ? -2.695 31.688 17.984 1 88.81 22 GLY B N 1
ATOM 1339 C CA . GLY B 1 22 ? -2.951 31.469 16.578 1 88.81 22 GLY B CA 1
ATOM 1340 C C . GLY B 1 22 ? -2.086 30.375 15.977 1 88.81 22 GLY B C 1
ATOM 1341 O O . GLY B 1 22 ? -2.58 29.516 15.234 1 88.81 22 GLY B O 1
ATOM 1342 N N . TYR B 1 23 ? -0.793 30.438 16.266 1 91.5 23 TYR B N 1
ATOM 1343 C CA . TYR B 1 23 ? 0.143 29.422 15.781 1 91.5 23 TYR B CA 1
ATOM 1344 C C . TYR B 1 23 ? -0.305 28.016 16.188 1 91.5 23 TYR B C 1
ATOM 1346 O O . TYR B 1 23 ? -0.332 27.109 15.367 1 91.5 23 TYR B O 1
ATOM 1354 N N . GLN B 1 24 ? -0.66 27.781 17.469 1 92.25 24 GLN B N 1
ATOM 1355 C CA . GLN B 1 24 ? -1.059 26.484 17.984 1 92.25 24 GLN B CA 1
ATOM 1356 C C . GLN B 1 24 ? -2.336 25.984 17.312 1 92.25 24 GLN B C 1
ATOM 1358 O O . GLN B 1 24 ? -2.443 24.812 16.953 1 92.25 24 GLN B O 1
ATOM 1363 N N . GLU B 1 25 ? -3.299 26.891 17.219 1 91.44 25 GLU B N 1
ATOM 1364 C CA . GLU B 1 25 ? -4.539 26.547 16.531 1 91.44 25 GLU B CA 1
ATOM 1365 C C . GLU B 1 25 ? -4.273 26.141 15.078 1 91.44 25 GLU B C 1
ATOM 1367 O O . GLU B 1 25 ? -4.801 25.141 14.602 1 91.44 25 GLU B O 1
ATOM 1372 N N . GLY B 1 26 ? -3.52 26.969 14.375 1 90.94 26 GLY B N 1
ATOM 1373 C CA . GLY B 1 26 ? -3.156 26.641 13 1 90.94 26 GLY B CA 1
ATOM 1374 C C . GLY B 1 26 ? -2.402 25.328 12.875 1 90.94 26 GLY B C 1
ATOM 1375 O O . GLY B 1 26 ? -2.682 24.531 11.984 1 90.94 26 GLY B O 1
ATOM 1376 N N . TYR B 1 27 ? -1.493 25.172 13.75 1 91.81 27 TYR B N 1
ATOM 1377 C CA . TYR B 1 27 ? -0.682 23.969 13.742 1 91.81 27 TYR B CA 1
ATOM 1378 C C . TYR B 1 27 ? -1.552 22.719 13.898 1 91.81 27 TYR B C 1
ATOM 1380 O O . TYR B 1 27 ? -1.383 21.734 13.172 1 91.81 27 TYR B O 1
ATOM 1388 N N . GLU B 1 28 ? -2.477 22.672 14.844 1 92.81 28 GLU B N 1
ATOM 1389 C CA . GLU B 1 28 ? -3.342 21.516 15.102 1 92.81 28 GLU B CA 1
ATOM 1390 C C . GLU B 1 28 ? -4.246 21.234 13.906 1 92.81 28 GLU B C 1
ATOM 1392 O O . GLU B 1 28 ? -4.379 20.078 13.492 1 92.81 28 GLU B O 1
ATOM 1397 N N . GLU B 1 29 ? -4.82 22.266 13.406 1 91.62 29 GLU B N 1
ATOM 1398 C CA . GLU B 1 29 ? -5.691 22.094 12.25 1 91.62 29 GLU B CA 1
ATOM 1399 C C . GLU B 1 29 ? -4.898 21.641 11.023 1 91.62 29 GLU B C 1
ATOM 1401 O O . GLU B 1 29 ? -5.324 20.734 10.305 1 91.62 29 GLU B O 1
ATOM 1406 N N . GLY B 1 30 ? -3.807 22.312 10.797 1 89.88 30 GLY B N 1
ATOM 1407 C CA . GLY B 1 30 ? -2.947 21.922 9.695 1 89.88 30 GLY B CA 1
ATOM 1408 C C . GLY B 1 30 ? -2.457 20.484 9.805 1 89.88 30 GLY B C 1
ATOM 1409 O O . GLY B 1 30 ? -2.482 19.734 8.828 1 89.88 30 GLY B O 1
ATOM 1410 N N . SER B 1 31 ? -2.055 20.188 10.969 1 91.81 31 SER B N 1
ATOM 1411 C CA . SER B 1 31 ? -1.563 18.844 11.227 1 91.81 31 SER B CA 1
ATOM 1412 C C . SER B 1 31 ? -2.645 17.797 10.961 1 91.81 31 SER B C 1
ATOM 1414 O O . SER B 1 31 ? -2.391 16.781 10.305 1 91.81 31 SER B O 1
ATOM 1416 N N . SER B 1 32 ? -3.805 18.047 11.484 1 92.56 32 SER B N 1
ATOM 1417 C CA . SER B 1 32 ? -4.914 17.109 11.336 1 92.56 32 SER B CA 1
ATOM 1418 C C . SER B 1 32 ? -5.27 16.906 9.867 1 92.56 32 SER B C 1
ATOM 1420 O O . SER B 1 32 ? -5.383 15.766 9.406 1 92.56 32 SER B O 1
ATOM 1422 N N . LEU B 1 33 ? -5.34 17.938 9.133 1 90.5 33 LEU B N 1
ATOM 1423 C CA . LEU B 1 33 ? -5.672 17.859 7.719 1 90.5 33 LEU B CA 1
ATOM 1424 C C . LEU B 1 33 ? -4.523 17.234 6.926 1 90.5 33 LEU B C 1
ATOM 1426 O O . LEU B 1 33 ? -4.75 16.453 6 1 90.5 33 LEU B O 1
ATOM 1430 N N . GLY B 1 34 ? -3.365 17.688 7.312 1 89.81 34 GLY B N 1
ATOM 1431 C CA . GLY B 1 34 ? -2.188 17.125 6.668 1 89.81 34 GLY B CA 1
ATOM 1432 C C . GLY B 1 34 ? -2.078 15.617 6.832 1 89.81 34 GLY B C 1
ATOM 1433 O O . GLY B 1 34 ? -1.767 14.906 5.875 1 89.81 34 GLY B O 1
ATOM 1434 N N . ILE B 1 35 ? -2.328 15.156 7.965 1 90.31 35 ILE B N 1
ATOM 1435 C CA . ILE B 1 35 ? -2.252 13.727 8.258 1 90.31 35 ILE B CA 1
ATOM 1436 C C . ILE B 1 35 ? -3.242 12.969 7.375 1 90.31 35 ILE B C 1
ATOM 1438 O O . ILE B 1 35 ? -2.9 11.938 6.789 1 90.31 35 ILE B O 1
ATOM 1442 N N . VAL B 1 36 ? -4.453 13.453 7.27 1 90.56 36 VAL B N 1
ATOM 1443 C CA . VAL B 1 36 ? -5.496 12.812 6.48 1 90.56 36 VAL B CA 1
ATOM 1444 C C . VAL B 1 36 ? -5.094 12.789 5.008 1 90.56 36 VAL B C 1
ATOM 1446 O O . VAL B 1 36 ? -5.191 11.75 4.348 1 90.56 36 VAL B O 1
ATOM 1449 N N . GLU B 1 37 ? -4.664 13.898 4.586 1 89.31 37 GLU B N 1
ATOM 1450 C CA . GLU B 1 37 ? -4.223 13.984 3.199 1 89.31 37 GLU B CA 1
ATOM 1451 C C . GLU B 1 37 ? -3.039 13.062 2.932 1 89.31 37 GLU B C 1
ATOM 1453 O O . GLU B 1 37 ? -3.023 12.336 1.938 1 89.31 37 GLU B O 1
ATOM 1458 N N . GLY B 1 38 ? -2.074 13.117 3.752 1 89.94 38 GLY B N 1
ATOM 1459 C CA . GLY B 1 38 ? -0.916 12.242 3.625 1 89.94 38 GLY B CA 1
ATOM 1460 C C . GLY B 1 38 ? -1.272 10.773 3.645 1 89.94 38 GLY B C 1
ATOM 1461 O O . GLY B 1 38 ? -0.742 9.992 2.852 1 89.94 38 GLY B O 1
ATOM 1462 N N . LYS B 1 39 ? -2.125 10.469 4.488 1 91.25 39 LYS B N 1
ATOM 1463 C CA . LYS B 1 39 ? -2.555 9.078 4.617 1 91.25 39 LYS B CA 1
ATOM 1464 C C . LYS B 1 39 ? -3.178 8.57 3.318 1 91.25 39 LYS B C 1
ATOM 1466 O O . LYS B 1 39 ? -2.885 7.461 2.873 1 91.25 39 LYS B O 1
ATOM 1471 N N . GLN B 1 40 ? -4.055 9.359 2.727 1 90.44 40 GLN B N 1
ATOM 1472 C CA . GLN B 1 40 ? -4.723 8.969 1.49 1 90.44 40 GLN B CA 1
ATOM 1473 C C . GLN B 1 40 ? -3.719 8.758 0.362 1 90.44 40 GLN B C 1
ATOM 1475 O O . GLN B 1 40 ? -3.781 7.758 -0.353 1 90.44 40 GLN B O 1
ATOM 1480 N N . TYR B 1 41 ? -2.826 9.695 0.289 1 88.69 41 TYR B N 1
ATOM 1481 C CA . TYR B 1 41 ? -1.78 9.562 -0.718 1 88.69 41 TYR B CA 1
ATOM 1482 C C . TYR B 1 41 ? -0.922 8.328 -0.453 1 88.69 41 TYR B C 1
ATOM 1484 O O . TYR B 1 41 ? -0.592 7.582 -1.379 1 88.69 41 TYR B O 1
ATOM 1492 N N . GLY B 1 42 ? -0.582 8.117 0.73 1 90.62 42 GLY B N 1
ATOM 1493 C CA . GLY B 1 42 ? 0.26 7 1.117 1 90.62 42 GLY B CA 1
ATOM 1494 C C . GLY B 1 42 ? -0.378 5.652 0.839 1 90.62 42 GLY B C 1
ATOM 1495 O O . GLY B 1 42 ? 0.274 4.746 0.312 1 90.62 42 GLY B O 1
ATOM 1496 N N . VAL B 1 43 ? -1.6 5.555 1.211 1 91 43 VAL B N 1
ATOM 1497 C CA . VAL B 1 43 ? -2.318 4.305 1.006 1 91 43 VAL B CA 1
ATOM 1498 C C . VAL B 1 43 ? -2.287 3.926 -0.473 1 91 43 VAL B C 1
ATOM 1500 O O . VAL B 1 43 ? -2.025 2.771 -0.82 1 91 43 VAL B O 1
ATOM 1503 N N . LEU B 1 44 ? -2.502 4.848 -1.307 1 89.38 44 LEU B N 1
ATOM 1504 C CA . LEU B 1 44 ? -2.527 4.605 -2.744 1 89.38 44 LEU B CA 1
ATOM 1505 C C . LEU B 1 44 ? -1.161 4.148 -3.242 1 89.38 44 LEU B C 1
ATOM 1507 O O . LEU B 1 44 ? -1.059 3.137 -3.941 1 89.38 44 LEU B O 1
ATOM 1511 N N . HIS B 1 45 ? -0.187 4.84 -2.838 1 89.12 45 HIS B N 1
ATOM 1512 C CA . HIS B 1 45 ? 1.166 4.512 -3.271 1 89.12 45 HIS B CA 1
ATOM 1513 C C . HIS B 1 45 ? 1.604 3.154 -2.73 1 89.12 45 HIS B C 1
ATOM 1515 O O . HIS B 1 45 ? 2.166 2.34 -3.465 1 89.12 45 HIS B O 1
ATOM 1521 N N . GLY B 1 46 ? 1.364 2.914 -1.531 1 90.12 46 GLY B N 1
ATOM 1522 C CA . GLY B 1 46 ? 1.706 1.646 -0.909 1 90.12 46 GLY B CA 1
ATOM 1523 C C . GLY B 1 46 ? 0.989 0.463 -1.533 1 90.12 46 GLY B C 1
ATOM 1524 O O . GLY B 1 46 ? 1.597 -0.582 -1.775 1 90.12 46 GLY B O 1
ATOM 1525 N N . ALA B 1 47 ? -0.269 0.66 -1.767 1 90.69 47 ALA B N 1
ATOM 1526 C CA . ALA B 1 47 ? -1.066 -0.414 -2.354 1 90.69 47 ALA B CA 1
ATOM 1527 C C . ALA B 1 47 ? -0.54 -0.794 -3.734 1 90.69 47 ALA B C 1
ATOM 1529 O O . ALA B 1 47 ? -0.52 -1.974 -4.094 1 90.69 47 ALA B O 1
ATOM 1530 N N . LYS B 1 48 ? -0.091 0.121 -4.441 1 89.62 48 LYS B N 1
ATOM 1531 C CA . LYS B 1 48 ? 0.429 -0.123 -5.781 1 89.62 48 LYS B CA 1
ATOM 1532 C C . LYS B 1 48 ? 1.688 -0.985 -5.738 1 89.62 48 LYS B C 1
ATOM 1534 O O . LYS B 1 48 ? 1.775 -2.004 -6.426 1 89.62 48 LYS B O 1
ATOM 1539 N N . ILE B 1 49 ? 2.566 -0.531 -4.945 1 90 49 ILE B N 1
ATOM 1540 C CA . ILE B 1 49 ? 3.828 -1.255 -4.832 1 90 49 ILE B CA 1
ATOM 1541 C C . ILE B 1 49 ? 3.586 -2.613 -4.176 1 90 49 ILE B C 1
ATOM 1543 O O . ILE B 1 49 ? 4.09 -3.635 -4.652 1 90 49 ILE B O 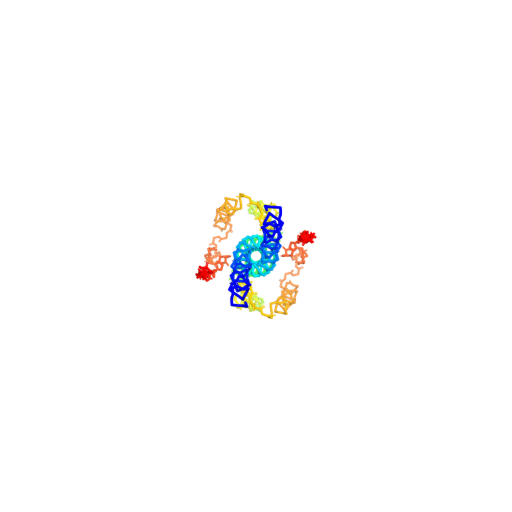1
ATOM 1547 N N . GLY B 1 50 ? 2.811 -2.6 -3.152 1 90.38 50 GLY B N 1
ATOM 1548 C CA . GLY B 1 50 ? 2.492 -3.838 -2.461 1 90.38 50 GLY B CA 1
ATOM 1549 C C . GLY B 1 50 ? 1.831 -4.867 -3.357 1 90.38 50 GLY B C 1
ATOM 1550 O O . GLY B 1 50 ? 2.205 -6.043 -3.344 1 90.38 50 GLY B O 1
ATOM 1551 N N . SER B 1 51 ? 0.867 -4.414 -4.09 1 90.69 51 SER B N 1
ATOM 1552 C CA . SER B 1 51 ? 0.147 -5.336 -4.965 1 90.69 51 SER B CA 1
ATOM 1553 C C . SER B 1 51 ? 1.075 -5.949 -6.004 1 90.69 51 SER B C 1
ATOM 1555 O O . SER B 1 51 ? 0.953 -7.133 -6.336 1 90.69 51 SER B O 1
ATOM 1557 N N . GLU B 1 52 ? 1.964 -5.227 -6.57 1 89 52 GLU B N 1
ATOM 1558 C CA . GLU B 1 52 ? 2.924 -5.727 -7.551 1 89 52 GLU B CA 1
ATOM 1559 C C . GLU B 1 52 ? 3.828 -6.793 -6.945 1 89 52 GLU B C 1
ATOM 1561 O O . GLU B 1 52 ? 3.967 -7.887 -7.5 1 89 52 GLU B O 1
ATOM 1566 N N . ILE B 1 53 ? 4.387 -6.453 -5.801 1 90.31 53 ILE B N 1
ATOM 1567 C CA . ILE B 1 53 ? 5.285 -7.375 -5.117 1 90.31 53 ILE B CA 1
ATOM 1568 C C . ILE B 1 53 ? 4.516 -8.633 -4.703 1 90.31 53 ILE B C 1
ATOM 1570 O O . ILE B 1 53 ? 5.02 -9.75 -4.848 1 90.31 53 ILE B O 1
ATOM 1574 N N . GLY B 1 54 ? 3.328 -8.414 -4.184 1 90.31 54 GLY B N 1
ATOM 1575 C CA . GLY B 1 54 ? 2.494 -9.547 -3.828 1 90.31 54 GLY B CA 1
ATOM 1576 C C . GLY B 1 54 ? 2.188 -10.453 -5.008 1 90.31 54 GLY B C 1
ATOM 1577 O O . GLY B 1 54 ? 2.203 -11.68 -4.875 1 90.31 54 GLY B O 1
ATOM 1578 N N . CYS B 1 55 ? 1.907 -9.828 -6.098 1 89.31 55 CYS B N 1
ATOM 1579 C CA . CYS B 1 55 ? 1.613 -10.594 -7.301 1 89.31 55 CYS B CA 1
ATOM 1580 C C . CYS B 1 55 ? 2.799 -11.469 -7.691 1 89.31 55 CYS B C 1
ATOM 1582 O O . CYS B 1 55 ? 2.629 -12.648 -8.008 1 89.31 55 CYS B O 1
ATOM 1584 N N . TYR B 1 56 ? 3.994 -10.906 -7.668 1 88.38 56 TYR B N 1
ATOM 1585 C CA . TYR B 1 56 ? 5.191 -11.68 -7.969 1 88.38 56 TYR B CA 1
ATOM 1586 C C . TYR B 1 56 ? 5.359 -12.836 -6.984 1 88.38 56 TYR B C 1
ATOM 1588 O O . TYR B 1 56 ? 5.672 -13.961 -7.383 1 88.38 56 TYR B O 1
ATOM 1596 N N . ARG B 1 57 ? 5.164 -12.562 -5.809 1 88.06 57 ARG B N 1
ATOM 1597 C CA . ARG B 1 57 ? 5.32 -13.562 -4.754 1 88.06 57 ARG B CA 1
ATOM 1598 C C . ARG B 1 57 ? 4.301 -14.68 -4.91 1 88.06 57 ARG B C 1
ATOM 1600 O O . ARG B 1 57 ? 4.648 -15.859 -4.824 1 88.06 57 ARG B O 1
ATOM 1607 N N . GLY B 1 58 ? 3.012 -14.25 -5.059 1 87.88 58 GLY B N 1
ATOM 1608 C CA . GLY B 1 58 ? 1.988 -15.258 -5.273 1 87.88 58 GLY B CA 1
ATOM 1609 C C . GLY B 1 58 ? 2.254 -16.125 -6.488 1 87.88 58 GLY B C 1
ATOM 1610 O O . GLY B 1 58 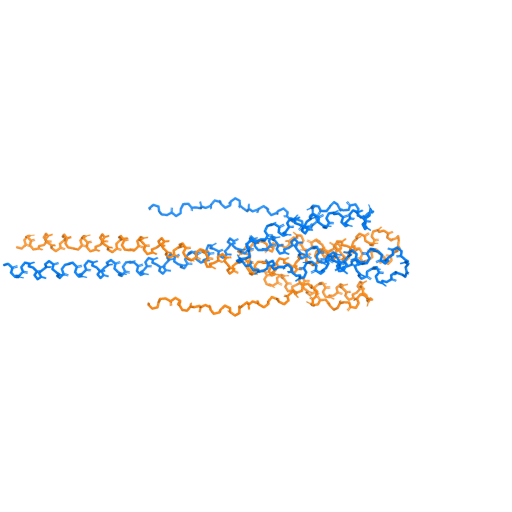? 2.074 -17.344 -6.438 1 87.88 58 GLY B O 1
ATOM 1611 N N . PHE B 1 59 ? 2.688 -15.5 -7.496 1 86.81 59 PHE B N 1
ATOM 1612 C CA . PHE B 1 59 ? 3.02 -16.219 -8.727 1 86.81 59 PHE B CA 1
ATOM 1613 C C . PHE B 1 59 ? 4.156 -17.203 -8.492 1 86.81 59 PHE B C 1
ATOM 1615 O O . PHE B 1 59 ? 4.07 -18.359 -8.906 1 86.81 59 PHE B O 1
ATOM 1622 N N . ALA B 1 60 ? 5.184 -16.719 -7.883 1 86.56 60 ALA B N 1
ATOM 1623 C CA . ALA B 1 60 ? 6.355 -17.547 -7.617 1 86.56 60 ALA B CA 1
ATOM 1624 C C . ALA B 1 60 ? 6 -18.703 -6.695 1 86.56 60 ALA B C 1
ATOM 1626 O O . ALA B 1 60 ? 6.469 -19.828 -6.895 1 86.56 60 ALA B O 1
ATOM 1627 N N . LEU B 1 61 ? 5.207 -18.469 -5.746 1 85.62 61 LEU B N 1
ATOM 1628 C CA . LEU B 1 61 ? 4.812 -19.516 -4.797 1 85.62 61 LEU B CA 1
ATOM 1629 C C . LEU B 1 61 ? 3.971 -20.578 -5.48 1 85.62 61 LEU B C 1
ATOM 1631 O O . LEU B 1 61 ? 4.141 -21.781 -5.215 1 85.62 61 LEU B O 1
ATOM 1635 N N . ALA B 1 62 ? 3.061 -20.125 -6.316 1 83.94 62 ALA B N 1
ATOM 1636 C CA . ALA B 1 62 ? 2.26 -21.094 -7.07 1 83.94 62 ALA B CA 1
ATOM 1637 C C . ALA B 1 62 ? 3.143 -21.969 -7.953 1 83.94 62 ALA B C 1
ATOM 1639 O O . ALA B 1 62 ? 2.959 -23.188 -8.016 1 83.94 62 ALA B O 1
ATOM 1640 N N . TRP B 1 63 ? 4.094 -21.422 -8.516 1 81.12 63 TRP B N 1
ATOM 1641 C CA . TRP B 1 63 ? 5.012 -22.156 -9.383 1 81.12 63 TRP B CA 1
ATOM 1642 C C . TRP B 1 63 ? 5.871 -23.125 -8.57 1 81.12 63 TRP B C 1
ATOM 1644 O O . TRP B 1 63 ? 6.117 -24.25 -9 1 81.12 63 TRP B O 1
ATOM 1654 N N . LYS B 1 64 ? 6.297 -22.594 -7.527 1 83.44 64 LYS B N 1
ATOM 1655 C CA . LYS B 1 64 ? 7.09 -23.453 -6.652 1 83.44 64 LYS B CA 1
ATOM 1656 C C . LYS B 1 64 ? 6.316 -24.719 -6.27 1 83.44 64 LYS B C 1
ATOM 1658 O O . LYS B 1 64 ? 6.879 -25.812 -6.258 1 83.44 64 LYS B O 1
ATOM 1663 N N . CYS B 1 65 ? 5.09 -24.547 -5.938 1 79 65 CYS B N 1
ATOM 1664 C CA . CYS B 1 65 ? 4.242 -25.672 -5.566 1 79 65 CYS B CA 1
ATOM 1665 C C . CYS B 1 65 ? 4.078 -26.641 -6.73 1 79 65 CYS B C 1
ATOM 1667 O O . CYS B 1 65 ? 4.09 -27.859 -6.539 1 79 65 CYS B O 1
ATOM 1669 N N . LEU B 1 66 ? 3.996 -26.203 -7.902 1 74.94 66 LEU B N 1
ATOM 1670 C CA . LEU B 1 66 ? 3.785 -27.016 -9.094 1 74.94 66 LEU B CA 1
ATOM 1671 C C . LEU B 1 66 ? 5.051 -27.797 -9.453 1 74.94 66 LEU B C 1
ATOM 1673 O O . LEU B 1 66 ? 4.977 -28.953 -9.844 1 74.94 66 LEU B O 1
ATOM 1677 N N . LEU B 1 67 ? 6.145 -27.078 -9.344 1 77.19 67 LEU B N 1
ATOM 1678 C CA . LEU B 1 67 ? 7.422 -27.703 -9.68 1 77.19 67 LEU B CA 1
ATOM 1679 C C . LEU B 1 67 ? 7.801 -28.75 -8.641 1 77.19 67 LEU B C 1
ATOM 1681 O O . LEU B 1 67 ? 8.492 -29.719 -8.953 1 77.19 67 LEU B O 1
ATOM 1685 N N . HIS B 1 68 ? 7.449 -28.453 -7.445 1 74.94 68 HIS B N 1
ATOM 1686 C CA . HIS B 1 68 ? 7.746 -29.422 -6.391 1 74.94 68 HIS B CA 1
ATOM 1687 C C . HIS B 1 68 ? 7.02 -30.734 -6.633 1 74.94 68 HIS B C 1
ATOM 1689 O O . HIS B 1 68 ? 7.531 -31.812 -6.273 1 74.94 68 HIS B O 1
ATOM 1695 N N . SER B 1 69 ? 5.875 -30.609 -7.266 1 67.38 69 SER B N 1
ATOM 1696 C CA . SER B 1 69 ? 5.117 -31.828 -7.516 1 67.38 69 SER B CA 1
ATOM 1697 C C . SER B 1 69 ? 5.703 -32.625 -8.688 1 67.38 69 SER B C 1
ATOM 1699 O O . SER B 1 69 ? 5.418 -33.812 -8.844 1 67.38 69 SER B O 1
ATOM 1701 N N . GLY B 1 70 ? 6.637 -31.984 -9.477 1 62.31 70 GLY B N 1
ATOM 1702 C CA . GLY B 1 70 ? 7.168 -32.656 -10.641 1 62.31 70 GLY B CA 1
ATOM 1703 C C . GLY B 1 70 ? 8.617 -33.094 -10.484 1 62.31 70 GLY B C 1
ATOM 1704 O O . GLY B 1 70 ? 9.359 -32.469 -9.695 1 62.31 70 GLY B O 1
ATOM 1705 N N . ALA B 1 71 ? 9.047 -34.344 -10.594 1 59.09 71 ALA B N 1
ATOM 1706 C CA . ALA B 1 71 ? 10.281 -35.062 -10.273 1 59.09 71 ALA B CA 1
ATOM 1707 C C . ALA B 1 71 ? 11.344 -34.812 -11.344 1 59.09 71 ALA B C 1
ATOM 1709 O O . ALA B 1 71 ? 12.508 -35.188 -11.172 1 59.09 71 ALA B O 1
ATOM 1710 N N . GLY B 1 72 ? 11.203 -34.031 -12.43 1 60.62 72 GLY B N 1
ATOM 1711 C CA . GLY B 1 72 ? 12.258 -34.188 -13.422 1 60.62 72 GLY B CA 1
ATOM 1712 C C . GLY B 1 72 ? 13.391 -33.188 -13.258 1 60.62 72 GLY B C 1
ATOM 1713 O O . GLY B 1 72 ? 13.273 -32.25 -12.477 1 60.62 72 GLY B O 1
ATOM 1714 N N . GLU B 1 73 ? 14.695 -33.594 -13.602 1 60.62 73 GLU B N 1
ATOM 1715 C CA . GLU B 1 73 ? 15.922 -32.781 -13.547 1 60.62 73 GLU B CA 1
ATOM 1716 C C . GLU B 1 73 ? 15.656 -31.344 -13.961 1 60.62 73 GLU B C 1
ATOM 1718 O O . GLU B 1 73 ? 16.141 -30.406 -13.32 1 60.62 73 GLU B O 1
ATOM 1723 N N . LYS B 1 74 ? 15.062 -31.062 -15.172 1 63.06 74 LYS B N 1
ATOM 1724 C CA . LYS B 1 74 ? 14.719 -29.734 -15.672 1 63.06 74 LYS B CA 1
ATOM 1725 C C . LYS B 1 74 ? 13.883 -28.969 -14.648 1 63.06 74 LYS B C 1
ATOM 1727 O O . LYS B 1 74 ? 14.039 -27.75 -14.5 1 63.06 74 LYS B O 1
ATOM 1732 N N . GLU B 1 75 ? 13.297 -29.562 -13.758 1 71.06 75 GLU B N 1
ATOM 1733 C CA . GLU B 1 75 ? 12.445 -28.969 -12.727 1 71.06 75 GLU B CA 1
ATOM 1734 C C . GLU B 1 75 ? 13.273 -28.438 -11.562 1 71.06 75 GLU B C 1
ATOM 1736 O O . GLU B 1 75 ? 12.883 -27.469 -10.906 1 71.06 75 GLU B O 1
ATOM 1741 N N . SER B 1 76 ? 14.523 -28.969 -11.703 1 78.5 76 SER B N 1
ATOM 1742 C CA . SER B 1 76 ? 15.383 -28.547 -10.609 1 78.5 76 SER B CA 1
ATOM 1743 C C . SER B 1 76 ? 15.906 -27.125 -10.844 1 78.5 76 SER B C 1
ATOM 1745 O O . SER B 1 76 ? 15.953 -26.312 -9.914 1 78.5 76 SER B O 1
ATOM 1747 N N . ARG B 1 77 ? 16.328 -26.812 -12.125 1 80.62 77 ARG B N 1
ATOM 1748 C CA . ARG B 1 77 ? 16.812 -25.469 -12.422 1 80.62 77 ARG B CA 1
ATOM 1749 C C . ARG B 1 77 ? 15.703 -24.422 -12.25 1 80.62 77 ARG B C 1
ATOM 1751 O O . ARG B 1 77 ? 15.938 -23.359 -11.688 1 80.62 77 ARG B O 1
ATOM 1758 N N . LYS B 1 78 ? 14.523 -24.672 -12.719 1 81.12 78 LYS B N 1
ATOM 1759 C CA . LYS B 1 78 ? 13.375 -23.797 -12.562 1 81.12 78 LYS B CA 1
ATOM 1760 C C . LYS B 1 78 ? 13.047 -23.562 -11.094 1 81.12 78 LYS B C 1
ATOM 1762 O O . LYS B 1 78 ? 12.695 -22.438 -10.703 1 81.12 78 LYS B O 1
ATOM 1767 N N . MET B 1 79 ? 13.242 -24.609 -10.344 1 86.38 79 MET B N 1
ATOM 1768 C CA . MET B 1 79 ? 12.984 -24.516 -8.906 1 86.38 79 MET B CA 1
ATOM 1769 C C . MET B 1 79 ? 13.961 -23.547 -8.242 1 86.38 79 MET B C 1
ATOM 1771 O O . MET B 1 79 ? 13.562 -22.734 -7.406 1 86.38 79 MET B O 1
ATOM 1775 N N . LYS B 1 80 ? 15.188 -23.625 -8.633 1 87.81 80 LYS B N 1
ATOM 1776 C CA . LYS B 1 80 ? 16.203 -22.75 -8.055 1 87.81 80 LYS B CA 1
ATOM 1777 C C . LYS B 1 80 ? 15.914 -21.297 -8.383 1 87.81 80 LYS B C 1
ATOM 1779 O O . LYS B 1 80 ? 16.078 -20.422 -7.531 1 87.81 80 LYS B O 1
ATOM 1784 N N . VAL B 1 81 ? 15.492 -21.031 -9.578 1 85.62 81 VAL B N 1
ATOM 1785 C CA . VAL B 1 81 ? 15.18 -19.672 -10.031 1 85.62 81 VAL B CA 1
ATOM 1786 C C . VAL B 1 81 ? 13.984 -19.125 -9.258 1 85.62 81 VAL B C 1
ATOM 1788 O O . VAL B 1 81 ? 14.008 -17.984 -8.797 1 85.62 81 VAL B O 1
ATOM 1791 N N . VAL B 1 82 ? 12.984 -19.953 -9.109 1 86.25 82 VAL B N 1
ATOM 1792 C CA . VAL B 1 82 ? 11.766 -19.547 -8.406 1 86.25 82 VAL B CA 1
ATOM 1793 C C . VAL B 1 82 ? 12.078 -19.297 -6.93 1 86.25 82 VAL B C 1
ATOM 1795 O O . VAL B 1 82 ? 11.609 -18.328 -6.34 1 86.25 82 VAL B O 1
ATOM 1798 N N . GLU B 1 83 ? 12.852 -20.109 -6.367 1 88.81 83 GLU B N 1
ATOM 1799 C CA . GLU B 1 83 ? 13.227 -19.953 -4.965 1 88.81 83 GLU B CA 1
ATOM 1800 C C . GLU B 1 83 ? 14.062 -18.703 -4.754 1 88.81 83 GLU B C 1
ATOM 1802 O O . GLU B 1 83 ? 13.93 -18.016 -3.736 1 88.81 83 GLU B O 1
ATOM 1807 N N . ALA B 1 84 ? 14.945 -18.422 -5.684 1 89.56 84 ALA B N 1
ATOM 1808 C CA . ALA B 1 84 ? 15.734 -17.188 -5.617 1 89.56 84 ALA B CA 1
ATOM 1809 C C . ALA B 1 84 ? 14.828 -15.961 -5.672 1 89.56 84 ALA B C 1
ATOM 1811 O O . ALA B 1 84 ? 15.031 -15 -4.93 1 89.56 84 ALA B O 1
ATOM 1812 N N . LEU B 1 85 ? 13.844 -16.031 -6.512 1 88.56 85 LEU B N 1
ATOM 1813 C CA . LEU B 1 85 ? 12.891 -14.938 -6.625 1 88.56 85 LEU B CA 1
ATOM 1814 C C . LEU B 1 85 ? 12.094 -14.781 -5.332 1 88.56 85 LEU B C 1
ATOM 1816 O O . LEU B 1 85 ? 11.883 -13.656 -4.859 1 88.56 85 LEU B O 1
ATOM 1820 N N . ILE B 1 86 ? 11.672 -15.852 -4.766 1 88.12 86 ILE B N 1
ATOM 1821 C CA . ILE B 1 86 ? 10.906 -15.82 -3.521 1 88.12 86 ILE B CA 1
ATOM 1822 C C . ILE B 1 86 ? 11.75 -15.203 -2.412 1 88.12 86 ILE B C 1
ATOM 1824 O O . ILE B 1 86 ? 11.266 -14.375 -1.638 1 88.12 86 ILE B O 1
ATOM 1828 N N . THR B 1 87 ? 13 -15.609 -2.396 1 89.69 87 THR B N 1
ATOM 1829 C CA . THR B 1 87 ? 13.906 -15.07 -1.391 1 89.69 87 THR B CA 1
ATOM 1830 C C . THR B 1 87 ? 14.094 -13.562 -1.579 1 89.69 87 THR B C 1
ATOM 1832 O O . THR B 1 87 ? 14.062 -12.805 -0.609 1 89.69 87 THR B O 1
ATOM 1835 N N . LEU B 1 88 ? 14.266 -13.18 -2.773 1 90.12 88 LEU B N 1
ATOM 1836 C CA . LEU B 1 88 ? 14.422 -11.766 -3.09 1 90.12 88 LEU B CA 1
ATOM 1837 C C . LEU B 1 88 ? 13.188 -10.977 -2.654 1 90.12 88 LEU B C 1
ATOM 1839 O O . LEU B 1 88 ? 13.312 -9.898 -2.066 1 90.12 88 LEU B O 1
ATOM 1843 N N . LEU B 1 89 ? 12.07 -11.477 -2.908 1 89.62 89 LEU B N 1
ATOM 1844 C CA . LEU B 1 89 ? 10.812 -10.812 -2.578 1 89.62 89 LEU B CA 1
ATOM 1845 C C . LEU B 1 89 ? 10.602 -10.758 -1.068 1 89.62 89 LEU B C 1
ATOM 1847 O O . LEU B 1 89 ? 10.078 -9.773 -0.545 1 89.62 89 LEU B O 1
ATOM 1851 N N . GLN B 1 90 ? 10.992 -11.742 -0.371 1 85.69 90 GLN B N 1
ATOM 1852 C CA . GLN B 1 90 ? 10.836 -11.805 1.079 1 85.69 90 GLN B CA 1
ATOM 1853 C C . GLN B 1 90 ? 11.789 -10.828 1.774 1 85.69 90 GLN B C 1
ATOM 1855 O O . GLN B 1 90 ? 11.469 -10.289 2.83 1 85.69 90 GLN B O 1
ATOM 1860 N N . ASP B 1 91 ? 12.891 -10.617 1.168 1 88.38 91 ASP B N 1
ATOM 1861 C CA . ASP B 1 91 ? 13.898 -9.75 1.761 1 88.38 91 ASP B CA 1
ATOM 1862 C C . ASP B 1 91 ? 13.68 -8.297 1.361 1 88.38 91 ASP B C 1
ATOM 1864 O O . ASP B 1 91 ? 14.344 -7.395 1.884 1 88.38 91 ASP B O 1
ATOM 1868 N N . PHE B 1 92 ? 12.766 -8.047 0.486 1 90.56 92 PHE B N 1
ATOM 1869 C CA . PHE B 1 92 ? 12.492 -6.695 0.002 1 90.56 92 PHE B CA 1
ATOM 1870 C C . PHE B 1 92 ? 11.602 -5.941 0.978 1 90.56 92 PHE B C 1
ATOM 1872 O O . PHE B 1 92 ? 10.453 -6.328 1.2 1 90.56 92 PHE B O 1
ATOM 1879 N N . PRO B 1 93 ? 12.086 -4.84 1.558 1 88.56 93 PRO B N 1
ATOM 1880 C CA . PRO B 1 93 ? 11.305 -4.09 2.545 1 88.56 93 PRO B CA 1
ATOM 1881 C C . PRO B 1 93 ? 10.312 -3.123 1.905 1 88.56 93 PRO B C 1
ATOM 1883 O O . PRO B 1 93 ? 10.414 -1.91 2.111 1 88.56 93 PRO B O 1
ATOM 1886 N N . TYR B 1 94 ? 9.32 -3.674 1.227 1 84.25 94 TYR B N 1
ATOM 1887 C CA . TYR B 1 94 ? 8.391 -2.861 0.458 1 84.25 94 TYR B CA 1
ATOM 1888 C C . TYR B 1 94 ? 7.449 -2.09 1.38 1 84.25 94 TYR B C 1
ATOM 1890 O O . TYR B 1 94 ? 6.801 -1.133 0.954 1 84.25 94 TYR B O 1
ATOM 1898 N N . ASP B 1 95 ? 7.418 -2.457 2.727 1 81 95 ASP B N 1
ATOM 1899 C CA . ASP B 1 95 ? 6.531 -1.809 3.686 1 81 95 ASP B CA 1
ATOM 1900 C C . ASP B 1 95 ? 7.273 -0.743 4.488 1 81 95 ASP B C 1
ATOM 1902 O O . ASP B 1 95 ? 6.715 -0.159 5.422 1 81 95 ASP B O 1
ATOM 1906 N N . ASP B 1 96 ? 8.469 -0.503 4.117 1 84.38 96 ASP B N 1
ATOM 1907 C CA . ASP B 1 96 ? 9.234 0.542 4.793 1 84.38 96 ASP B CA 1
ATOM 1908 C C . ASP B 1 96 ? 9.148 1.86 4.027 1 84.38 96 ASP B C 1
ATOM 1910 O O . ASP B 1 96 ? 9.773 2.01 2.971 1 84.38 96 ASP B O 1
ATOM 1914 N N . PRO B 1 97 ? 8.414 2.785 4.613 1 85.25 97 PRO B N 1
ATOM 1915 C CA . PRO B 1 97 ? 8.219 4.059 3.918 1 85.25 97 PRO B CA 1
ATOM 1916 C C . PRO B 1 97 ? 9.492 4.891 3.84 1 85.25 97 PRO B C 1
ATOM 1918 O O . PRO B 1 97 ? 9.562 5.852 3.068 1 85.25 97 PRO B O 1
ATOM 1921 N N . THR B 1 98 ? 10.461 4.562 4.602 1 85 98 THR B N 1
ATOM 1922 C CA . THR B 1 98 ? 11.68 5.359 4.637 1 85 98 THR B CA 1
ATOM 1923 C C . THR B 1 98 ? 12.789 4.68 3.844 1 85 98 THR B C 1
ATOM 1925 O O . THR B 1 98 ? 13.93 5.156 3.82 1 85 98 THR B O 1
ATOM 1928 N N . TYR B 1 99 ? 12.461 3.621 3.201 1 88.62 99 TYR B N 1
ATOM 1929 C CA . TYR B 1 99 ? 13.453 2.881 2.424 1 88.62 99 TYR B CA 1
ATOM 1930 C C . TYR B 1 99 ? 13.906 3.684 1.209 1 88.62 99 TYR B C 1
ATOM 1932 O O . TYR B 1 99 ? 13.141 3.869 0.26 1 88.62 99 TYR B O 1
ATOM 1940 N N . GLU B 1 100 ? 15.125 4.086 1.115 1 88.44 100 GLU B N 1
ATOM 1941 C CA . GLU B 1 100 ? 15.656 5 0.107 1 88.44 100 GLU B CA 1
ATOM 1942 C C . GLU B 1 100 ? 15.859 4.293 -1.229 1 88.44 100 GLU B C 1
ATOM 1944 O O . GLU B 1 100 ? 15.695 4.898 -2.291 1 88.44 100 GLU B O 1
ATOM 1949 N N . LYS B 1 101 ? 16.172 3.027 -1.191 1 91.44 101 LYS B N 1
ATOM 1950 C CA . LYS B 1 101 ? 16.5 2.303 -2.418 1 91.44 101 LYS B CA 1
ATOM 1951 C C . LYS B 1 101 ? 15.289 1.517 -2.922 1 91.44 101 LYS B C 1
ATOM 1953 O O . LYS B 1 101 ? 15.438 0.531 -3.646 1 91.44 101 LYS B O 1
ATOM 1958 N N . LEU B 1 102 ? 14.117 1.926 -2.584 1 89.75 102 LEU B N 1
ATOM 1959 C CA . LEU B 1 102 ? 12.898 1.207 -2.924 1 89.75 102 LEU B CA 1
ATOM 1960 C C . LEU B 1 102 ? 12.734 1.091 -4.438 1 89.75 102 LEU B C 1
ATOM 1962 O O . LEU B 1 102 ? 12.547 -0.009 -4.961 1 89.75 102 LEU B O 1
ATOM 1966 N N . HIS B 1 103 ? 12.914 2.207 -5.121 1 87.31 103 HIS B N 1
ATOM 1967 C CA . HIS B 1 103 ? 12.656 2.217 -6.555 1 87.31 103 HIS B CA 1
ATOM 1968 C C . HIS B 1 103 ? 13.727 1.44 -7.316 1 87.31 103 HIS B C 1
ATOM 1970 O O . HIS B 1 103 ? 13.414 0.709 -8.258 1 87.31 103 HIS B O 1
ATOM 1976 N N . GLU B 1 104 ? 14.891 1.606 -6.871 1 91.56 104 GLU B N 1
ATOM 1977 C CA . GLU B 1 104 ? 15.992 0.887 -7.5 1 91.56 104 GLU B CA 1
ATOM 1978 C C . GLU B 1 104 ? 15.836 -0.622 -7.332 1 91.56 104 GLU B C 1
ATOM 1980 O O . GLU B 1 104 ? 15.961 -1.376 -8.297 1 91.56 104 GLU B O 1
ATOM 1985 N N . ASP B 1 105 ? 15.531 -1.006 -6.121 1 92.06 105 ASP B N 1
ATOM 1986 C CA . ASP B 1 105 ? 15.359 -2.428 -5.84 1 92.06 105 ASP B CA 1
ATOM 1987 C C . ASP B 1 105 ? 14.109 -2.977 -6.52 1 92.06 105 ASP B C 1
ATOM 1989 O O . ASP B 1 105 ? 14.094 -4.121 -6.973 1 92.06 105 ASP B O 1
ATOM 1993 N N . LEU B 1 106 ? 13.078 -2.209 -6.617 1 90.12 106 LEU B N 1
ATOM 1994 C CA . LEU B 1 106 ? 11.859 -2.607 -7.316 1 90.12 106 LEU B CA 1
ATOM 1995 C C . LEU B 1 106 ? 12.141 -2.871 -8.789 1 90.12 106 LEU B C 1
ATOM 1997 O O . LEU B 1 106 ? 11.656 -3.855 -9.352 1 90.12 106 LEU B O 1
ATOM 2001 N N . GLU B 1 107 ? 12.906 -2.006 -9.383 1 90.31 107 GLU B N 1
ATOM 2002 C CA . GLU B 1 107 ? 13.273 -2.189 -10.781 1 90.31 107 GLU B CA 1
ATOM 2003 C C . GLU B 1 107 ? 14.094 -3.459 -10.977 1 90.31 107 GLU B C 1
ATOM 2005 O O . GLU B 1 107 ? 13.93 -4.164 -11.977 1 90.31 107 GLU B O 1
ATOM 2010 N N . ARG B 1 108 ? 14.914 -3.711 -10.055 1 89.88 108 ARG B N 1
ATOM 2011 C CA . ARG B 1 108 ? 15.711 -4.934 -10.086 1 89.88 108 ARG B CA 1
ATOM 2012 C C . ARG B 1 108 ? 14.82 -6.168 -10.023 1 89.88 108 ARG B C 1
ATOM 2014 O O . ARG B 1 108 ? 15.031 -7.133 -10.758 1 89.88 108 ARG B O 1
ATOM 2021 N N . ILE B 1 109 ? 13.883 -6.125 -9.164 1 90.31 109 ILE B N 1
ATOM 2022 C CA . ILE B 1 109 ? 12.953 -7.238 -8.992 1 90.31 109 ILE B CA 1
ATOM 2023 C C . ILE B 1 109 ? 12.117 -7.414 -10.266 1 90.31 109 ILE B C 1
ATOM 2025 O O . ILE B 1 109 ? 11.93 -8.531 -10.742 1 90.31 109 ILE B O 1
ATOM 2029 N N . ARG B 1 110 ? 11.641 -6.316 -10.836 1 87.38 110 ARG B N 1
ATOM 2030 C CA . ARG B 1 110 ? 10.891 -6.363 -12.086 1 87.38 110 ARG B CA 1
ATOM 2031 C C . ARG B 1 110 ? 11.711 -7.012 -13.188 1 87.38 110 ARG B C 1
ATOM 2033 O O . ARG B 1 110 ? 11.195 -7.824 -13.961 1 87.38 110 ARG B O 1
ATOM 2040 N N . GLY B 1 111 ? 12.961 -6.504 -13.219 1 87.31 111 GLY B N 1
ATOM 2041 C CA . GLY B 1 111 ? 13.859 -7.07 -14.211 1 87.31 111 GLY B CA 1
ATOM 2042 C C . GLY B 1 111 ? 14.07 -8.562 -14.047 1 87.31 111 GLY B C 1
ATOM 2043 O O . GLY B 1 111 ? 14.047 -9.312 -15.023 1 87.31 111 GLY B O 1
ATOM 2044 N N . LYS B 1 112 ? 14.242 -9 -12.836 1 87.38 112 LYS B N 1
ATOM 2045 C CA . LYS B 1 112 ? 14.445 -10.422 -12.539 1 87.38 112 LYS B CA 1
ATOM 2046 C C . LYS B 1 112 ? 13.195 -11.234 -12.867 1 87.38 112 LYS B C 1
ATOM 2048 O O . LYS B 1 112 ? 13.289 -12.328 -13.422 1 87.38 112 LYS B O 1
ATOM 2053 N N . PHE B 1 113 ? 12.109 -10.789 -12.531 1 86.81 113 PHE B N 1
ATOM 2054 C CA . PHE B 1 113 ? 10.852 -11.477 -12.812 1 86.81 113 PHE B CA 1
ATOM 2055 C C . PHE B 1 113 ? 10.641 -11.633 -14.312 1 86.81 113 PHE B C 1
ATOM 2057 O O . PHE B 1 113 ? 10.211 -12.688 -14.781 1 86.81 113 PHE B O 1
ATOM 2064 N N . ARG B 1 114 ? 10.898 -10.523 -15.031 1 82.38 114 ARG B N 1
ATOM 2065 C CA . ARG B 1 114 ? 10.758 -10.562 -16.484 1 82.38 114 ARG B CA 1
ATOM 2066 C C . ARG B 1 114 ? 11.664 -11.625 -17.094 1 82.38 114 ARG B C 1
ATOM 2068 O O . ARG B 1 114 ? 11.258 -12.336 -18.016 1 82.38 114 ARG B O 1
ATOM 2075 N N . GLN B 1 115 ? 12.828 -11.711 -16.609 1 80.44 115 GLN B N 1
ATOM 2076 C CA . GLN B 1 115 ? 13.805 -12.672 -17.109 1 80.44 115 GLN B CA 1
ATOM 2077 C C . GLN B 1 115 ? 13.375 -14.102 -16.812 1 80.44 115 GLN B C 1
ATOM 2079 O O . GLN B 1 115 ? 13.5 -14.992 -17.656 1 80.44 115 GLN B O 1
ATOM 2084 N N . ASP B 1 116 ? 12.812 -14.312 -15.602 1 76.12 116 ASP B N 1
ATOM 2085 C CA . ASP B 1 116 ? 12.445 -15.648 -15.141 1 76.12 116 ASP B CA 1
ATOM 2086 C C . ASP B 1 116 ? 11.141 -16.109 -15.781 1 76.12 116 ASP B C 1
ATOM 2088 O O . ASP B 1 116 ? 10.961 -17.297 -16.047 1 76.12 116 ASP B O 1
ATOM 2092 N N . HIS B 1 117 ? 10.211 -15.25 -15.82 1 71.5 117 HIS B N 1
ATOM 2093 C CA . HIS B 1 117 ? 8.93 -15.586 -16.422 1 71.5 117 HIS B CA 1
ATOM 2094 C C . HIS B 1 117 ? 9.109 -16.094 -17.844 1 71.5 117 HIS B C 1
ATOM 2096 O O . HIS B 1 117 ? 8.477 -17.062 -18.25 1 71.5 117 HIS B O 1
ATOM 2102 N N . TRP B 1 118 ? 9.844 -15.445 -18.547 1 63.12 118 TRP B N 1
ATOM 2103 C CA . TRP B 1 118 ? 10.086 -15.836 -19.938 1 63.12 118 TRP B CA 1
ATOM 2104 C C . TRP B 1 118 ? 10.789 -17.188 -20 1 63.12 118 TRP B C 1
ATOM 2106 O O . TRP B 1 118 ? 10.523 -18 -20.891 1 63.12 118 TRP B O 1
ATOM 2116 N N . ALA B 1 119 ? 11.609 -17.406 -19.062 1 60.88 119 ALA B N 1
ATOM 2117 C CA . ALA B 1 119 ? 12.383 -18.641 -19.078 1 60.88 119 ALA B CA 1
ATOM 2118 C C . ALA B 1 119 ? 11.555 -19.812 -18.578 1 60.88 119 ALA B C 1
ATOM 2120 O O . ALA B 1 119 ? 11.695 -20.938 -19.062 1 60.88 119 ALA B O 1
ATOM 2121 N N . ALA B 1 120 ? 10.789 -19.531 -17.625 1 59.19 120 ALA B N 1
ATOM 2122 C CA . ALA B 1 120 ? 10.141 -20.641 -16.922 1 59.19 120 ALA B CA 1
ATOM 2123 C C . ALA B 1 120 ? 8.789 -20.969 -17.547 1 59.19 120 ALA B C 1
ATOM 2125 O O . ALA B 1 120 ? 8.328 -22.109 -17.484 1 59.19 120 ALA B O 1
ATOM 2126 N N . LEU B 1 121 ? 8.086 -20.031 -18.141 1 57.44 121 LEU B N 1
ATOM 2127 C CA . LEU B 1 121 ? 6.723 -20.344 -18.562 1 57.44 121 LEU B CA 1
ATOM 2128 C C . LEU B 1 121 ? 6.48 -19.891 -20 1 57.44 121 LEU B C 1
ATOM 2130 O O . LEU B 1 121 ? 5.711 -18.953 -20.234 1 57.44 121 LEU B O 1
ATOM 2134 N N . PRO B 1 122 ? 7.238 -20.453 -20.938 1 54.91 122 PRO B N 1
ATOM 2135 C CA . PRO B 1 122 ? 6.996 -20.016 -22.312 1 54.91 122 PRO B CA 1
ATOM 2136 C C . PRO B 1 122 ? 5.52 -20.062 -22.703 1 54.91 122 PRO B C 1
ATOM 2138 O O . PRO B 1 122 ? 5.078 -19.312 -23.562 1 54.91 122 PRO B O 1
ATOM 2141 N N . GLY B 1 123 ? 4.855 -20.859 -22.156 1 55.16 123 GLY B N 1
ATOM 2142 C CA . GLY B 1 123 ? 3.494 -21.062 -22.625 1 55.16 123 GLY B CA 1
ATOM 2143 C C . GLY B 1 123 ? 2.477 -20.203 -21.891 1 55.16 123 GLY B C 1
ATOM 2144 O O . GLY B 1 123 ? 1.285 -20.25 -22.203 1 55.16 123 GLY B O 1
ATOM 2145 N N . CYS B 1 124 ? 2.85 -19.734 -20.781 1 57.41 124 CYS B N 1
ATOM 2146 C CA . CYS B 1 124 ? 1.865 -18.906 -20.094 1 57.41 124 CYS B CA 1
ATOM 2147 C C . CYS B 1 124 ? 1.771 -17.531 -20.734 1 57.41 124 CYS B C 1
ATOM 2149 O O . CYS B 1 124 ? 2.729 -16.75 -20.688 1 57.41 124 CYS B O 1
ATOM 2151 N N . LEU B 1 125 ? 1.235 -17.422 -21.953 1 51.53 125 LEU B N 1
ATOM 2152 C CA . LEU B 1 125 ? 1.066 -16.219 -22.781 1 51.53 125 LEU B CA 1
ATOM 2153 C C . LEU B 1 125 ? 0.578 -15.055 -21.938 1 51.53 125 LEU B C 1
ATOM 2155 O O . LEU B 1 125 ? 0.286 -13.977 -22.469 1 51.53 125 LEU B O 1
ATOM 2159 N N . LEU B 1 126 ? 0.187 -15.234 -20.797 1 53.75 126 LEU B N 1
ATOM 2160 C CA . LEU B 1 126 ? -0.382 -14.047 -20.172 1 53.75 126 LEU B CA 1
ATOM 2161 C C . LEU B 1 126 ? 0.696 -13 -19.906 1 53.75 126 LEU B C 1
ATOM 2163 O O . LEU B 1 126 ? 1.742 -13.312 -19.344 1 53.75 126 LEU B O 1
ATOM 2167 N N . HIS B 1 127 ? 0.834 -11.93 -20.75 1 50.12 127 HIS B N 1
ATOM 2168 C CA . HIS B 1 127 ? 1.824 -10.859 -20.734 1 50.12 127 HIS B CA 1
ATOM 2169 C C . HIS B 1 127 ? 2.088 -10.383 -19.312 1 50.12 127 HIS B C 1
ATOM 2171 O O . HIS B 1 127 ? 1.153 -10.023 -18.594 1 50.12 127 HIS B O 1
ATOM 2177 N N . PRO B 1 128 ? 3.178 -10.414 -18.75 1 47.59 128 PRO B N 1
ATOM 2178 C CA . PRO B 1 128 ? 3.668 -10.102 -17.406 1 47.59 128 PRO B CA 1
ATOM 2179 C C . PRO B 1 128 ? 3.197 -8.734 -16.906 1 47.59 128 PRO B C 1
ATOM 2181 O O . PRO B 1 128 ? 2.945 -8.562 -15.711 1 47.59 128 PRO B O 1
ATOM 2184 N N . SER B 1 129 ? 3.566 -7.73 -17.656 1 49.56 129 SER B N 1
ATOM 2185 C CA . SER B 1 129 ? 3.348 -6.34 -17.25 1 49.56 129 SER B CA 1
ATOM 2186 C C . SER B 1 129 ? 1.911 -6.117 -16.797 1 49.56 129 SER B C 1
ATOM 2188 O O . SER B 1 129 ? 1.666 -5.352 -15.859 1 49.56 129 SER B O 1
ATOM 2190 N N . ILE B 1 130 ? 1 -6.613 -17.516 1 54.19 130 ILE B N 1
ATOM 2191 C CA . ILE B 1 130 ? -0.422 -6.375 -17.281 1 54.19 130 ILE B CA 1
ATOM 2192 C C . ILE B 1 130 ? -0.857 -7.062 -15.992 1 54.19 130 ILE B C 1
ATOM 2194 O O . ILE B 1 130 ? -1.739 -6.57 -15.289 1 54.19 130 ILE B O 1
ATOM 2198 N N . PHE B 1 131 ? -0.166 -8.086 -15.68 1 58.31 131 PHE B N 1
ATOM 2199 C CA . PHE B 1 131 ? -0.725 -8.953 -14.656 1 58.31 131 PHE B CA 1
ATOM 2200 C C . PHE B 1 131 ? -0.535 -8.352 -13.266 1 58.31 131 PHE B C 1
ATOM 2202 O O . PHE B 1 131 ? -1.465 -8.336 -12.461 1 58.31 131 PHE B O 1
ATOM 2209 N N . CYS B 1 132 ? 0.761 -8.062 -13.094 1 63.97 132 CYS B N 1
ATOM 2210 C CA . CYS B 1 132 ? 0.948 -7.715 -11.695 1 63.97 132 CYS B CA 1
ATOM 2211 C C . CYS B 1 132 ? 0.898 -6.203 -11.5 1 63.97 132 CYS B C 1
ATOM 2213 O O . CYS B 1 132 ? 0.855 -5.723 -10.367 1 63.97 132 CYS B O 1
ATOM 2215 N N . VAL B 1 133 ? 0.904 -5.488 -12.727 1 61.09 133 VAL B N 1
ATOM 2216 C CA . VAL B 1 133 ? 0.879 -4.035 -12.578 1 61.09 133 VAL B CA 1
ATOM 2217 C C . VAL B 1 133 ? -0.54 -3.518 -12.805 1 61.09 133 VAL B C 1
ATOM 2219 O O . VAL B 1 133 ? -1.125 -3.734 -13.867 1 61.09 133 VAL B O 1
ATOM 2222 N N . LEU B 1 134 ? -1.374 -3.545 -11.836 1 55.44 134 LEU B N 1
ATOM 2223 C CA . LEU B 1 134 ? -2.67 -2.906 -12.047 1 55.44 134 LEU B CA 1
ATOM 2224 C C . LEU B 1 134 ? -2.498 -1.461 -12.5 1 55.44 134 LEU B C 1
ATOM 2226 O O . LEU B 1 134 ? -1.588 -0.766 -12.039 1 55.44 134 LEU B O 1
ATOM 2230 N N . PRO B 1 135 ? -3.182 -1.201 -13.625 1 48.06 135 PRO B N 1
ATOM 2231 C CA . PRO B 1 135 ? -3.15 0.205 -14.031 1 48.06 135 PRO B CA 1
ATOM 2232 C C . PRO B 1 135 ? -3.488 1.158 -12.883 1 48.06 135 PRO B C 1
ATOM 2234 O O . PRO B 1 135 ? -4.562 1.056 -12.289 1 48.06 135 PRO B O 1
ATOM 2237 N N . ILE B 1 136 ? -2.799 1.293 -12.031 1 45.59 136 ILE B N 1
ATOM 2238 C CA . ILE B 1 136 ? -3.131 2.273 -11.008 1 45.59 136 ILE B CA 1
ATOM 2239 C C . ILE B 1 136 ? -3.32 3.646 -11.648 1 45.59 136 ILE B C 1
ATOM 2241 O O . ILE B 1 136 ? -2.387 4.203 -12.227 1 45.59 136 ILE B O 1
ATOM 2245 N N . SER B 1 137 ? -4.406 3.83 -12.258 1 41.94 137 SER B N 1
ATOM 2246 C CA . SER B 1 137 ? -4.637 5.242 -12.555 1 41.94 137 SER B CA 1
ATOM 2247 C C . SER B 1 137 ? -4.422 6.105 -11.312 1 41.94 137 SER B C 1
ATOM 2249 O O . SER B 1 137 ? -5.172 5.996 -10.336 1 41.94 137 SER B O 1
ATOM 2251 N N . LEU B 1 138 ? -3.266 6.219 -10.898 1 39.88 138 LEU B N 1
ATOM 2252 C CA . LEU B 1 138 ? -3.092 7.25 -9.883 1 39.88 138 LEU B CA 1
ATOM 2253 C C . LEU B 1 138 ? -3.967 8.461 -10.188 1 39.88 138 LEU B C 1
ATOM 2255 O O . LEU B 1 138 ? -3.973 8.961 -11.312 1 39.88 138 LEU B O 1
ATOM 2259 N N . PRO B 1 139 ? -5.031 8.602 -9.562 1 36.72 139 PRO B N 1
ATOM 2260 C CA . PRO B 1 139 ? -5.645 9.906 -9.852 1 36.72 139 PRO B CA 1
ATOM 2261 C C . PRO B 1 139 ? -4.613 11.016 -10.031 1 36.72 139 PRO B C 1
ATOM 2263 O O . PRO B 1 139 ? -3.551 10.984 -9.406 1 36.72 139 PRO B O 1
ATOM 2266 N N . GLU B 1 140 ? -4.5 11.555 -11.18 1 36.44 140 GLU B N 1
ATOM 2267 C CA . GLU B 1 140 ? -3.891 12.875 -11.234 1 36.44 140 GLU B CA 1
ATOM 2268 C C . GLU B 1 140 ? -4.102 13.633 -9.922 1 36.44 140 GLU B C 1
ATOM 2270 O O . GLU B 1 140 ? -5.238 13.922 -9.547 1 36.44 140 GLU B O 1
ATOM 2275 N N . GLN B 1 141 ? -3.518 13.266 -8.93 1 33.19 141 GLN B N 1
ATOM 2276 C CA . GLN B 1 141 ? -3.521 14.18 -7.793 1 33.19 141 GLN B CA 1
ATOM 2277 C C . GLN B 1 141 ? -3.613 15.633 -8.25 1 33.19 141 GLN B C 1
ATOM 2279 O O . GLN B 1 141 ? -2.672 16.156 -8.844 1 33.19 141 GLN B O 1
ATOM 2284 N N . LYS B 1 142 ? -4.645 16.188 -8.789 1 33.72 142 LYS B N 1
ATOM 2285 C CA . LYS B 1 142 ? -4.84 17.609 -8.516 1 33.72 142 LYS B CA 1
ATOM 2286 C C . LYS B 1 142 ? -4.477 17.953 -7.074 1 33.72 142 LYS B C 1
ATOM 2288 O O . LYS B 1 142 ? -5.207 17.609 -6.148 1 33.72 142 LYS B O 1
ATOM 2293 N N . LEU B 1 143 ? -3.273 17.812 -6.523 1 31.42 143 LEU B N 1
ATOM 2294 C CA . LEU B 1 143 ? -2.891 18.703 -5.438 1 31.42 143 LEU B CA 1
ATOM 2295 C C . LEU B 1 143 ? -3.715 19.984 -5.473 1 31.42 143 LEU B C 1
ATOM 2297 O O . LEU B 1 143 ? -3.613 20.766 -6.422 1 31.42 143 LEU B O 1
ATOM 2301 N N . ALA B 1 144 ? -4.91 20.062 -5.113 1 28.67 144 ALA B N 1
ATOM 2302 C CA . ALA B 1 144 ? -5.449 21.391 -4.836 1 28.67 144 ALA B CA 1
ATOM 2303 C C . ALA B 1 144 ? -4.379 22.297 -4.23 1 28.67 144 ALA B C 1
ATOM 2305 O O . ALA B 1 144 ? -3.535 21.844 -3.455 1 28.67 144 ALA B O 1
ATOM 2306 N N . PRO B 1 145 ? -4.086 23.5 -4.785 1 26.11 145 PRO B N 1
ATOM 2307 C CA . PRO B 1 145 ? -3.463 24.609 -4.062 1 26.11 145 PRO B CA 1
ATOM 2308 C C . PRO B 1 145 ? -3.945 24.719 -2.617 1 26.11 145 PRO B C 1
ATOM 2310 O O . PRO B 1 145 ? -5.145 24.875 -2.373 1 26.11 145 PRO B O 1
ATOM 2313 N N . GLN B 1 146 ? -3.76 24.078 -1.691 1 22.39 146 GLN B N 1
ATOM 2314 C CA . GLN B 1 146 ? -4.141 24.844 -0.511 1 22.39 146 GLN B CA 1
ATOM 2315 C C . GLN B 1 146 ? -3.996 26.344 -0.758 1 22.39 146 GLN B C 1
ATOM 2317 O O . GLN B 1 146 ? -3.375 26.766 -1.739 1 22.39 146 GLN B O 1
ATOM 2322 N N . CYS B 1 147 ? -3.924 27.203 0.45 1 21.05 147 CYS B N 1
ATOM 2323 C CA . CYS B 1 147 ? -3.98 28.562 0.967 1 21.05 147 CYS B CA 1
ATOM 2324 C C . CYS B 1 147 ? -2.869 29.422 0.371 1 21.05 147 CYS B C 1
ATOM 2326 O O . CYS B 1 147 ? -1.688 29.109 0.531 1 21.05 147 CYS B O 1
ATOM 2328 N N . PHE B 1 148 ? -3.053 30.156 -0.646 1 18.42 148 PHE B N 1
ATOM 2329 C CA . PHE B 1 148 ? -2.746 31.547 -0.331 1 18.42 148 PHE B CA 1
ATOM 2330 C C . PHE B 1 148 ? -3.447 31.984 0.95 1 18.42 148 PHE B C 1
ATOM 2332 O O . PHE B 1 148 ? -4.574 31.562 1.219 1 18.42 148 PHE B O 1
#

Nearest PDB structures (foldseek):
  1aep-assembly1_A  TM=6.120E-01  e=2.158E+00  Locusta migratoria
  1aep-assembly1_A  TM=6.828E-01  e=1.688E+00  Locusta migratoria
  1ls4-assembly1_A  TM=5.551E-01  e=2.474E+00  Locusta migratoria
  3a7m-assembly1_B  TM=3.503E-01  e=6.608E+00  Salmonella enterica subsp. enterica serovar Typhimurium

Solvent-accessible surface area (backbone atoms only — not comparable to full-atom values): 15266 Å² total; per-residue (Å²): 112,67,64,59,49,51,52,50,51,51,50,51,52,49,35,52,50,32,17,49,52,20,18,52,52,18,19,54,52,19,22,54,51,14,24,54,52,13,22,43,54,12,18,30,54,15,11,54,53,17,16,30,55,14,10,52,45,20,25,34,52,43,46,46,45,56,38,68,74,44,87,52,73,76,36,49,59,52,42,53,54,35,50,50,50,45,51,51,57,71,69,49,66,79,58,43,70,79,51,84,58,50,67,62,51,48,51,51,50,52,52,51,48,57,57,45,47,58,68,69,37,72,77,50,71,72,61,66,67,65,68,36,45,65,82,68,73,62,68,76,70,72,72,68,76,75,83,126,111,68,64,58,50,51,52,51,51,52,49,52,53,50,33,50,51,32,16,49,51,19,18,52,54,17,21,52,53,18,22,54,52,13,23,54,51,14,22,43,56,12,18,31,55,16,11,55,54,18,16,31,54,15,9,51,44,20,25,34,51,42,46,46,45,55,39,67,74,44,86,54,73,76,37,49,61,53,42,52,54,35,52,51,49,44,52,52,58,71,69,48,67,78,56,43,71,79,50,83,57,50,67,62,53,48,51,50,50,52,51,50,48,56,58,45,46,58,67,69,38,72,75,49,71,71,62,64,69,64,66,35,45,66,84,66,73,62,69,76,70,72,70,68,76,73,82,127

Organism: Rattus norvegicus (NCBI:txid10116)

Sequence (296 aa):
MAMEQDIFDAVVMADERFHGEGYQEGYEEGSSLGIVEGKQYGVLHGAKIGSEIGCYRGFALAWKCLLHSGAGEKESRKMKVVEALITLLQDFPYDDPTYEKLHEDLERIRGKFRQDHWAALPGCLLHPSIFCVLPISLPEQKLAPQCFMAMEQDIFDAVVMADERFHGEGYQEGYEEGSSLGIVEGKQYGVLHGAKIGSEIGCYRGFALAWKCLLHSGAGEKESRKMKVVEALITLLQDFPYDDPTYEKLHEDLERIRGKFRQDHWAALPGCLLHPSIFCVLPISLPEQKLAPQCF

InterPro domains:
  IPR019191 Essential protein Yae1, N-terminal [PF09811] (22-60)
  IPR052436 LTO1 complex adapter protein [PTHR28532] (3-123)

Radius of gyration: 28.08 Å; Cα contacts (8 Å, |Δi|>4): 399; chains: 2; bounding box: 33×94×55 Å

Foldseek 3Di:
DVVVVVVVVVVVVVVVVVVVVVVVVCVVVCVVVVVVVVVVLVVLVLCQLVQLLVLLLVVLVVLLVVLVVPPDPVSVVLNVLSVVLNVLSVPQPSVDPPDPCNVVSSVVSVVSSVVSCCVPCVPPPPDSCVRRRPPSVVPPPPPPDDDD/DVVVVVVVVVVVVVVVVVVVVVVVVCVVVCVVVVVVVVVVVVVLVLCQLVQLLVQLLVVLVVLLVVLVVPPDPVSVVLNVLSVVLNVLSVPQPSVDPPDPCNVVSSVVSVVSSVVSCCVPPVPPPPDSCPVRRPPSPVPPPPPPPPDD

pLDDT: mean 76.17, std 18.31, range [18.42, 92.81]

Secondary structure (DSSP, 8-state):
-HHHHHHHHHHHHHHHHHHHHHHHHHHHHHHHHHHHHHHHHHHHHHHHHHHHHHHHHHHHHHHHHHHHT---HHHHHHHHHHHHHHHHHHH--TT-TT-TTHHHHHHHHHHHHHHHHHHH-TT--S-HHHHH----------------/-HHHHHHHHHHHHHHHHHHHHHHHHHHHHHHHHHHHHHHHHHHHHHHHHHHHHHHHHHHHHHHHHHHHT---THHHHHHHHHHHHHHHHHH--TT-TT-TTHHHHHHHHHHHHHHHHHHH-TT--S-HHHHHS---------------